Protein AF-A0A850LTH6-F1 (afdb_monomer)

pLDDT: mean 78.96, std 17.48, range [44.12, 98.06]

Radius of gyration: 33.01 Å; Cα contacts (8 Å, |Δi|>4): 229; chains: 1; bounding box: 68×63×98 Å

Secondary structure (DSSP, 8-state):
----PPPPPPPPBPTTT-PBPEEETTEEE-TTT--EEETT------------------------SEEEEEEETTEEEEESS--TTSEEEEEETTTTEEEEEE-TT--HHHHHHHHHHHHHHHHHTT-TTPEEEEEETT---TTS---TTS-TT-------------PPPP----------EEEEEE-TTS-EEEEEE------

Nearest PDB structures (foldseek):
  4s10-assembly1_C  TM=7.702E-01  e=1.581E-05  Homo sapiens
  5faf-assembly1_A  TM=7.535E-01  e=2.922E-05  Homo sapiens
  6h1f-assembly1_B  TM=7.532E-01  e=6.493E-05  Homo sapiens
  6qw3-assembly1_A  TM=7.561E-01  e=1.276E-04  Homo sapiens
  5a1k-assembly2_B  TM=5.032E-01  e=5.079E-05  Homo sapiens

Sequence (203 aa):
MVLRRRVPPPKKMCPRCASPMIESEGIKSCPACHYTERSGEKPKTGIKISQEVMFKPVKEDQEPKIKIFYMVQDNMVSTDNLDSDRVCLVADKIQLKIYIWKGKYTSPGEVYRAGTAATRLKTSEKMYGAQTVMVDDGEEPNDFPDITGITGLAKTLEVQEPEPEIKEPEPEEPKKKKVEFEVASLEKDGEVKTKKAEFEVEK

Solvent-accessible surface area (backbone atoms only — not comparable to full-atom values): 13625 Å² total; per-residue (Å²): 136,85,83,76,78,81,78,75,79,84,78,64,55,31,92,89,75,64,44,69,47,47,79,54,98,61,34,34,36,22,86,89,78,70,51,72,47,66,74,78,70,74,80,81,79,69,77,79,75,78,84,75,75,78,78,68,80,70,76,80,69,81,65,73,68,60,47,36,30,33,70,57,95,92,44,80,43,80,45,92,70,87,53,52,69,37,47,33,40,40,40,32,71,84,81,35,33,33,37,39,37,36,18,80,67,42,56,73,70,52,51,54,51,49,57,57,47,52,57,52,46,24,63,76,74,67,39,83,83,43,48,78,44,83,34,49,69,90,62,70,56,96,83,55,77,89,66,60,90,77,66,82,83,72,87,68,77,79,68,81,73,76,81,76,84,80,72,82,76,76,87,76,78,86,76,82,77,86,64,83,55,82,56,79,53,83,50,99,83,77,59,80,56,80,53,87,53,87,65,90,79,88,128

Foldseek 3Di:
DDDDDDDDDDFDADPPPRAGWDDDPQWTAHPPPRDIDRNPDPPPPPPPPPPPPPPPPDPCPPDPQKWKWWDDPLDTDTDLDDDLCGWMWIQGPVQLEIETEHHPNYDPVRSVSVVVVVVVVCVVVVSVPHYYHYAYVPRDDPPHDCSVPPVPDPVPPPPPPDDDDDDDDDDDDDDQDFDWDWDWDQDPVRDIDIDTDGDRDDD

Mean predicted aligned error: 17.34 Å

Structure (mmCIF, N/CA/C/O backbone):
data_AF-A0A850LTH6-F1
#
_entry.id   AF-A0A850LTH6-F1
#
loop_
_atom_site.group_PDB
_atom_site.id
_atom_site.type_symbol
_atom_site.label_atom_id
_atom_site.label_alt_id
_atom_site.label_comp_id
_atom_site.label_asym_id
_atom_site.label_entity_id
_atom_site.label_seq_id
_atom_site.pdbx_PDB_ins_code
_atom_site.Cartn_x
_atom_site.Cartn_y
_atom_site.Cartn_z
_atom_site.occupancy
_atom_site.B_iso_or_equiv
_atom_site.auth_seq_id
_atom_site.auth_comp_id
_atom_site.auth_asym_id
_atom_site.auth_atom_id
_atom_site.pdbx_PDB_model_num
ATOM 1 N N . MET A 1 1 ? -2.134 -45.646 61.552 1.00 59.97 1 MET A N 1
ATOM 2 C CA . MET A 1 1 ? -2.606 -44.273 61.258 1.00 59.97 1 MET A CA 1
ATOM 3 C C . MET A 1 1 ? -1.686 -43.655 60.214 1.00 59.97 1 MET A C 1
ATOM 5 O O . MET A 1 1 ? -0.505 -43.512 60.489 1.00 59.97 1 MET A O 1
ATOM 9 N N . VAL A 1 2 ? -2.184 -43.353 59.011 1.00 55.19 2 VAL A N 1
ATOM 10 C CA . VAL A 1 2 ? -1.382 -42.743 57.932 1.00 55.19 2 VAL A CA 1
ATOM 11 C C . VAL A 1 2 ? -1.562 -41.226 57.994 1.00 55.19 2 VAL A C 1
ATOM 13 O O . VAL A 1 2 ? -2.650 -40.720 57.724 1.00 55.19 2 VAL A O 1
ATOM 16 N N . LEU A 1 3 ? -0.511 -40.498 58.374 1.00 60.22 3 LEU A N 1
ATOM 17 C CA . LEU A 1 3 ? -0.501 -39.034 58.367 1.00 60.22 3 LEU A CA 1
ATOM 18 C C . LEU A 1 3 ? -0.498 -38.540 56.914 1.00 60.22 3 LEU A C 1
ATOM 20 O O . LEU A 1 3 ? 0.531 -38.555 56.239 1.00 60.22 3 LEU A O 1
ATOM 24 N N . ARG A 1 4 ? -1.659 -38.104 56.414 1.00 62.78 4 ARG A N 1
ATOM 25 C CA . ARG A 1 4 ? -1.750 -37.417 55.119 1.00 62.78 4 ARG A CA 1
ATOM 26 C C . ARG A 1 4 ? -1.025 -36.074 55.227 1.00 62.78 4 ARG A C 1
ATOM 28 O O . ARG A 1 4 ? -1.454 -35.195 55.974 1.00 62.78 4 ARG A O 1
ATOM 35 N N . ARG A 1 5 ? 0.074 -35.911 54.484 1.00 64.94 5 ARG A N 1
ATOM 36 C CA . ARG A 1 5 ? 0.767 -34.621 54.349 1.00 64.94 5 ARG A CA 1
ATOM 37 C C . ARG A 1 5 ? -0.184 -33.635 53.669 1.00 64.94 5 ARG A C 1
ATOM 39 O O . ARG A 1 5 ? -0.682 -33.915 52.581 1.00 64.94 5 ARG A O 1
ATOM 46 N N . ARG A 1 6 ? -0.460 -32.499 54.314 1.00 68.19 6 ARG A N 1
ATOM 47 C CA . ARG A 1 6 ? -1.224 -31.408 53.694 1.00 68.19 6 ARG A CA 1
ATOM 48 C C . ARG A 1 6 ? -0.383 -30.826 52.562 1.00 68.19 6 ARG A C 1
ATOM 50 O O . ARG A 1 6 ? 0.733 -30.374 52.804 1.00 68.19 6 ARG A O 1
ATOM 57 N N . VAL A 1 7 ? -0.908 -30.858 51.342 1.00 72.88 7 VAL A N 1
ATOM 58 C CA . VAL A 1 7 ? -0.295 -30.171 50.203 1.00 72.88 7 VAL A CA 1
ATOM 59 C C . VAL A 1 7 ? -0.494 -28.666 50.423 1.00 72.88 7 VAL A C 1
ATOM 61 O O . VAL A 1 7 ? -1.635 -28.246 50.634 1.00 72.88 7 VAL A O 1
ATOM 64 N N . PRO A 1 8 ? 0.576 -27.853 50.447 1.00 66.31 8 PRO A N 1
ATOM 65 C CA . PRO A 1 8 ? 0.433 -26.409 50.553 1.00 66.31 8 PRO A CA 1
ATOM 66 C C . PRO A 1 8 ? -0.286 -25.857 49.310 1.00 66.31 8 PRO A C 1
ATOM 68 O O . PRO A 1 8 ? -0.129 -26.408 48.218 1.00 66.31 8 PRO A O 1
ATOM 71 N N . PRO A 1 9 ? -1.076 -24.781 49.453 1.00 74.56 9 PRO A N 1
ATOM 72 C CA . PRO A 1 9 ? -1.790 -24.187 48.331 1.00 74.56 9 PRO A CA 1
ATOM 73 C C . PRO A 1 9 ? -0.811 -23.700 47.247 1.00 74.56 9 PRO A C 1
ATOM 75 O O . PRO A 1 9 ? 0.309 -23.284 47.569 1.00 74.56 9 PRO A O 1
ATOM 78 N N . PRO A 1 10 ? -1.213 -23.727 45.963 1.00 78.00 10 PRO A N 1
ATOM 79 C CA . PRO A 1 10 ? -0.373 -23.260 44.868 1.00 78.00 10 PRO A CA 1
ATOM 80 C C . PRO A 1 10 ? -0.012 -21.783 45.073 1.00 78.00 10 PRO A C 1
ATOM 82 O O . PRO A 1 10 ? -0.883 -20.929 45.253 1.00 78.00 10 PRO A O 1
ATOM 85 N N . LYS A 1 11 ? 1.290 -21.478 45.059 1.00 80.31 11 LYS A N 1
ATOM 86 C CA . LYS A 1 11 ? 1.786 -20.099 45.125 1.00 80.31 11 LYS A CA 1
ATOM 87 C C . LYS A 1 11 ? 1.387 -19.368 43.842 1.00 80.31 11 LYS A C 1
ATOM 89 O O . LYS A 1 11 ? 1.562 -19.900 42.749 1.00 80.31 11 LYS A O 1
ATOM 94 N N . LYS A 1 12 ? 0.877 -18.142 43.970 1.00 84.81 12 LYS A N 1
ATOM 95 C CA . LYS A 1 12 ? 0.553 -17.293 42.816 1.00 84.81 12 LYS A CA 1
ATOM 96 C C . LYS A 1 12 ? 1.855 -16.851 42.136 1.00 84.81 12 LYS A C 1
ATOM 98 O O . LYS A 1 12 ? 2.728 -16.267 42.780 1.00 84.81 12 LYS A O 1
ATOM 103 N N . MET A 1 13 ? 1.993 -17.179 40.855 1.00 92.50 13 MET A N 1
ATOM 104 C CA . MET A 1 13 ? 3.141 -16.818 40.020 1.00 92.50 13 MET A CA 1
ATOM 105 C C . MET A 1 13 ? 2.847 -15.546 39.221 1.00 92.50 13 MET A C 1
ATOM 107 O O . MET A 1 13 ? 1.704 -15.287 38.851 1.00 92.50 13 MET A O 1
ATOM 111 N N . CYS A 1 14 ? 3.883 -14.752 38.950 1.00 91.69 14 CYS A N 1
ATOM 112 C CA . CYS A 1 14 ? 3.778 -13.542 38.143 1.00 91.69 14 CYS A CA 1
ATOM 113 C C . CYS A 1 14 ? 3.413 -13.882 36.683 1.00 91.69 14 CYS A C 1
ATOM 115 O O . CYS A 1 14 ? 4.100 -14.708 36.078 1.00 91.69 14 CYS A O 1
ATOM 117 N N . PRO A 1 15 ? 2.429 -13.201 36.062 1.00 91.69 15 PRO A N 1
ATOM 118 C CA . PRO A 1 15 ? 2.021 -13.482 34.682 1.00 91.69 15 PRO A CA 1
ATOM 119 C C . PRO A 1 15 ? 3.064 -13.073 33.631 1.00 91.69 15 PRO A C 1
ATOM 121 O O . PRO A 1 15 ? 3.014 -13.552 32.505 1.00 91.69 15 PRO A O 1
ATOM 124 N N . ARG A 1 16 ? 4.011 -12.188 33.976 1.00 91.81 16 ARG A N 1
ATOM 125 C CA . ARG A 1 16 ? 5.052 -11.708 33.049 1.00 91.81 16 ARG A CA 1
ATOM 126 C C . ARG A 1 16 ? 6.290 -12.597 32.995 1.00 91.81 16 ARG A C 1
ATOM 128 O O . ARG A 1 16 ? 6.913 -12.693 31.948 1.00 91.81 16 ARG A O 1
ATOM 135 N N . CYS A 1 17 ? 6.686 -13.180 34.125 1.00 94.56 17 CYS A N 1
ATOM 136 C CA . CYS A 1 17 ? 7.985 -13.853 34.253 1.00 94.56 17 CYS A CA 1
ATOM 137 C C . CYS A 1 17 ? 7.952 -15.148 35.078 1.00 94.56 17 CYS A C 1
ATOM 139 O O . CYS A 1 17 ? 9.009 -15.671 35.417 1.00 94.56 17 CYS A O 1
ATOM 141 N N . ALA A 1 18 ? 6.768 -15.635 35.469 1.00 92.31 18 ALA A N 1
ATOM 142 C CA . ALA A 1 18 ? 6.566 -16.842 36.281 1.00 92.31 18 ALA A CA 1
ATOM 143 C C . ALA A 1 18 ? 7.257 -16.857 37.666 1.00 92.31 18 ALA A C 1
ATOM 145 O O . ALA A 1 18 ? 7.224 -17.865 38.370 1.00 92.31 18 ALA A O 1
ATOM 146 N N . SER A 1 19 ? 7.840 -15.739 38.107 1.00 93.31 19 SER A N 1
ATOM 147 C CA . SER A 1 19 ? 8.459 -15.634 39.433 1.00 93.31 19 SER A CA 1
ATOM 148 C C . SER A 1 19 ? 7.403 -15.622 40.552 1.00 93.31 19 SER A C 1
ATOM 150 O O . SER A 1 19 ? 6.312 -15.077 40.351 1.00 93.31 19 SER A O 1
ATOM 152 N N . PRO A 1 20 ? 7.691 -16.195 41.737 1.00 93.38 20 PRO A N 1
ATOM 153 C CA . PRO A 1 20 ? 6.773 -16.167 42.873 1.00 93.38 20 PRO A CA 1
ATOM 154 C C . PRO A 1 20 ? 6.516 -14.724 43.324 1.00 93.38 20 PRO A C 1
ATOM 156 O O . PRO A 1 20 ? 7.451 -13.941 43.491 1.00 93.38 20 PRO A O 1
ATOM 159 N N . MET A 1 21 ? 5.243 -14.371 43.509 1.00 93.44 21 MET A N 1
ATOM 160 C CA . MET A 1 21 ? 4.862 -13.028 43.951 1.00 93.44 21 MET A CA 1
ATOM 161 C C . MET A 1 21 ? 4.973 -12.885 45.471 1.00 93.44 21 MET A C 1
ATOM 163 O O . MET A 1 21 ? 4.681 -13.825 46.214 1.00 93.44 21 MET A O 1
ATOM 167 N N . ILE A 1 22 ? 5.360 -11.691 45.922 1.00 93.12 22 ILE A N 1
ATOM 168 C CA . ILE A 1 22 ? 5.399 -11.299 47.334 1.00 93.12 22 ILE A CA 1
ATOM 169 C C . ILE A 1 22 ? 4.152 -10.459 47.617 1.00 93.12 22 ILE A C 1
ATOM 171 O O . ILE A 1 22 ? 3.830 -9.555 46.848 1.00 93.12 22 ILE A O 1
ATOM 175 N N . GLU A 1 23 ? 3.437 -10.770 48.696 1.00 92.12 23 GLU A N 1
ATOM 176 C CA . GLU A 1 23 ? 2.239 -10.041 49.118 1.00 92.12 23 GLU A CA 1
ATOM 177 C C . GLU A 1 23 ? 2.566 -9.174 50.339 1.00 92.12 23 GLU A C 1
ATOM 179 O O . GLU A 1 23 ? 2.948 -9.688 51.388 1.00 92.12 23 GLU A O 1
ATOM 184 N N . SER A 1 24 ? 2.430 -7.858 50.185 1.00 90.38 24 SER A N 1
ATOM 185 C CA . SER A 1 24 ? 2.635 -6.857 51.237 1.00 90.38 24 SER A CA 1
ATOM 186 C C . SER A 1 24 ? 1.472 -5.870 51.201 1.00 90.38 24 SER A C 1
ATOM 188 O O . SER A 1 24 ? 1.190 -5.303 50.147 1.00 90.38 24 SER A O 1
ATOM 190 N N . GLU A 1 25 ? 0.772 -5.685 52.323 1.00 89.88 25 GLU A N 1
ATOM 191 C CA . GLU A 1 25 ? -0.307 -4.684 52.460 1.00 89.88 25 GLU A CA 1
ATOM 192 C C . GLU A 1 25 ? -1.435 -4.802 51.403 1.00 89.88 25 GLU A C 1
ATOM 194 O O . GLU A 1 25 ? -2.032 -3.813 50.987 1.00 89.88 25 GLU A O 1
ATOM 199 N N . GLY A 1 26 ? -1.733 -6.019 50.925 1.00 85.00 26 GLY A N 1
ATOM 200 C CA . GLY A 1 26 ? -2.758 -6.259 49.892 1.00 85.00 26 GLY A CA 1
ATOM 201 C C . GLY A 1 26 ? -2.312 -5.964 48.450 1.00 85.00 26 GLY A C 1
ATOM 202 O O . GLY A 1 26 ? -3.103 -6.091 47.507 1.00 85.00 26 GLY A O 1
ATOM 203 N N . ILE A 1 27 ? -1.038 -5.617 48.257 1.00 89.81 27 ILE A N 1
ATOM 204 C CA . ILE A 1 27 ? -0.397 -5.465 46.951 1.00 89.81 27 ILE A CA 1
ATOM 205 C C . ILE A 1 27 ? 0.483 -6.690 46.711 1.00 89.81 27 ILE A C 1
ATOM 207 O O . ILE A 1 27 ? 1.376 -6.998 47.503 1.00 89.81 27 ILE A O 1
ATOM 211 N N . LYS A 1 28 ? 0.254 -7.393 45.598 1.00 92.25 28 LYS A N 1
ATOM 212 C CA . LYS A 1 28 ? 1.166 -8.443 45.142 1.00 92.25 28 LYS A CA 1
ATOM 213 C C . LYS A 1 28 ? 2.187 -7.822 44.208 1.00 92.25 28 LYS A C 1
ATOM 215 O O . LYS A 1 28 ? 1.808 -7.229 43.203 1.00 92.25 28 LYS A O 1
ATOM 220 N N . SER A 1 29 ? 3.468 -7.965 44.514 1.00 94.75 29 SER A N 1
ATOM 221 C CA . SER A 1 29 ? 4.558 -7.453 43.686 1.00 94.75 29 SER A CA 1
ATOM 222 C C . SER A 1 29 ? 5.489 -8.578 43.244 1.00 94.75 29 SER A C 1
ATOM 224 O O . SER A 1 29 ? 5.716 -9.557 43.959 1.00 94.75 29 SER A O 1
ATOM 226 N N . CYS A 1 30 ? 6.000 -8.469 42.021 1.00 95.81 30 CYS A N 1
ATOM 227 C CA . CYS A 1 30 ? 6.995 -9.381 41.484 1.00 95.81 30 CYS A CA 1
ATOM 228 C C . CYS A 1 30 ? 8.396 -8.764 41.622 1.00 95.81 30 CYS A C 1
ATOM 230 O O . CYS A 1 30 ? 8.657 -7.756 40.964 1.00 95.81 30 CYS A O 1
ATOM 232 N N . PRO A 1 31 ? 9.331 -9.383 42.365 1.00 95.25 31 PRO A N 1
ATOM 233 C CA . PRO A 1 31 ? 10.674 -8.828 42.550 1.00 95.25 31 PRO A CA 1
ATOM 234 C C . PRO A 1 31 ? 11.515 -8.828 41.264 1.00 95.25 31 PRO A C 1
ATOM 236 O O . PRO A 1 31 ? 12.396 -7.994 41.120 1.00 95.25 31 PRO A O 1
ATOM 239 N N . ALA A 1 32 ? 11.234 -9.730 40.315 1.00 95.81 32 ALA A N 1
ATOM 240 C CA . ALA A 1 32 ? 12.025 -9.864 39.088 1.00 95.81 32 ALA A CA 1
ATOM 241 C C . ALA A 1 32 ? 11.708 -8.819 38.000 1.00 95.81 32 ALA A C 1
ATOM 243 O O . ALA A 1 32 ? 12.597 -8.415 37.261 1.00 95.81 32 ALA A O 1
ATOM 244 N N . CYS A 1 33 ? 10.444 -8.403 37.861 1.00 94.81 33 CYS A N 1
ATOM 245 C CA . CYS A 1 33 ? 10.009 -7.507 36.777 1.00 94.81 33 CYS A CA 1
ATOM 246 C C . CYS A 1 33 ? 9.201 -6.295 37.260 1.00 94.81 33 CYS A C 1
ATOM 248 O O . CYS A 1 33 ? 8.632 -5.574 36.442 1.00 94.81 33 CYS A O 1
ATOM 250 N N . HIS A 1 34 ? 9.096 -6.108 38.579 1.00 93.31 3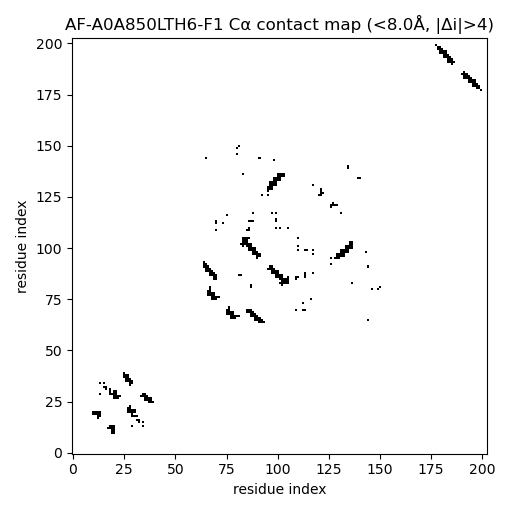4 HIS A N 1
ATOM 251 C CA . HIS A 1 34 ? 8.337 -5.035 39.230 1.00 93.31 34 HIS A CA 1
ATOM 252 C C . HIS A 1 34 ? 6.845 -4.967 38.855 1.00 93.31 34 HIS A C 1
ATOM 254 O O . HIS A 1 34 ? 6.193 -3.948 39.064 1.00 93.31 34 HIS A O 1
ATOM 260 N N . TYR A 1 35 ? 6.270 -6.055 38.329 1.00 92.19 35 TYR A N 1
ATOM 261 C CA . TYR A 1 35 ? 4.829 -6.157 38.098 1.00 92.19 35 TYR A CA 1
ATOM 262 C C . TYR A 1 35 ? 4.067 -6.105 39.428 1.00 92.19 35 TYR A C 1
ATOM 264 O O . TYR A 1 35 ? 4.402 -6.849 40.353 1.00 92.19 35 TYR A O 1
ATOM 272 N N . THR A 1 36 ? 3.038 -5.264 39.512 1.00 92.19 36 THR A N 1
ATOM 273 C CA . THR A 1 36 ? 2.197 -5.094 40.701 1.00 92.19 36 THR A CA 1
ATOM 274 C C . THR A 1 36 ? 0.734 -5.405 40.388 1.00 92.19 36 THR A C 1
ATOM 276 O O . THR A 1 36 ? 0.198 -4.998 39.361 1.00 92.19 36 THR A O 1
ATOM 279 N N . GLU A 1 37 ? 0.074 -6.139 41.282 1.00 87.81 37 GLU A N 1
ATOM 280 C CA . GLU A 1 37 ? -1.347 -6.479 41.206 1.00 87.81 37 GLU A CA 1
ATOM 281 C C . GLU A 1 37 ? -2.024 -6.078 42.526 1.00 87.81 37 GLU A C 1
ATOM 283 O O . GLU A 1 37 ? -1.700 -6.609 43.593 1.00 87.81 37 GLU A O 1
ATOM 288 N N . ARG A 1 38 ? -2.963 -5.124 42.474 1.00 84.88 38 ARG A N 1
ATOM 289 C CA . ARG A 1 38 ? -3.776 -4.732 43.636 1.00 84.88 38 ARG A CA 1
ATOM 290 C C . ARG A 1 38 ? -4.930 -5.711 43.810 1.00 84.88 38 ARG A C 1
ATOM 292 O O . ARG A 1 38 ? -5.836 -5.777 42.983 1.00 84.88 38 ARG A O 1
ATOM 299 N N . SER A 1 39 ? -4.913 -6.462 44.907 1.00 72.75 39 SER A N 1
ATOM 300 C CA . SER A 1 39 ? -5.944 -7.446 45.226 1.00 72.75 39 SER A CA 1
ATOM 301 C C . SER A 1 39 ? -7.189 -6.752 45.794 1.00 72.75 39 SER A C 1
ATOM 303 O O . SER A 1 39 ? -7.389 -6.753 47.002 1.00 72.75 39 SER A O 1
ATOM 305 N N . GLY A 1 40 ? -8.028 -6.134 44.954 1.00 71.75 40 GLY A N 1
ATOM 306 C CA . GLY A 1 40 ? -9.297 -5.564 45.435 1.00 71.75 40 GLY A CA 1
ATOM 307 C C . GLY A 1 40 ? -10.040 -4.619 44.494 1.00 71.75 40 GLY A C 1
ATOM 308 O O . GLY A 1 40 ? -11.259 -4.497 44.598 1.00 71.75 40 GLY A O 1
ATOM 309 N N . GLU A 1 41 ? -9.363 -3.994 43.534 1.00 59.19 41 GLU A N 1
ATOM 310 C CA . GLU A 1 41 ? -10.036 -3.159 42.539 1.00 59.19 41 GLU A CA 1
ATOM 311 C C . GLU A 1 41 ? -10.379 -4.007 41.317 1.00 59.19 41 GLU A C 1
ATOM 313 O O . GLU A 1 41 ? -9.563 -4.205 40.420 1.00 59.19 41 GLU A O 1
ATOM 318 N N . LYS A 1 42 ? -11.623 -4.506 41.258 1.00 65.88 42 LYS A N 1
ATOM 319 C CA . LYS A 1 42 ? -12.222 -4.822 39.955 1.00 65.88 42 LYS A CA 1
ATOM 320 C C . LYS A 1 42 ? -12.073 -3.553 39.108 1.00 65.88 42 LYS A C 1
ATOM 322 O O . LYS A 1 42 ? -12.519 -2.503 39.583 1.00 65.88 42 LYS A O 1
ATOM 327 N N . PRO A 1 43 ? -11.455 -3.599 37.916 1.00 60.62 43 PRO A N 1
ATOM 328 C CA . PRO A 1 43 ? -11.340 -2.415 37.082 1.00 60.62 43 PRO A CA 1
ATOM 329 C C . PRO A 1 43 ? -12.752 -1.884 36.843 1.00 60.62 43 PRO A C 1
ATOM 331 O O . PRO A 1 43 ? -13.580 -2.544 36.219 1.00 60.62 43 PRO A O 1
ATOM 334 N N . LYS A 1 44 ? -13.058 -0.700 37.385 1.00 60.34 44 LYS A N 1
ATOM 335 C CA . LYS A 1 44 ? -14.259 0.055 37.028 1.00 60.34 44 LYS A CA 1
ATOM 336 C C . LYS A 1 44 ? -14.046 0.616 35.622 1.00 60.34 44 LYS A C 1
ATOM 338 O O . LYS A 1 44 ? -14.007 1.823 35.429 1.00 60.34 44 LYS A O 1
ATOM 343 N N . THR A 1 45 ? -13.910 -0.245 34.620 1.00 57.53 45 THR A N 1
ATOM 344 C CA . THR A 1 45 ? -14.009 0.130 33.207 1.00 57.53 45 THR A CA 1
ATOM 345 C C . THR A 1 45 ? -15.482 0.306 32.842 1.00 57.53 45 THR A C 1
ATOM 347 O O . THR A 1 45 ? -16.000 -0.286 31.906 1.00 57.53 45 THR A O 1
ATOM 350 N N . GLY A 1 46 ? -16.186 1.139 33.609 1.00 55.94 46 GLY A N 1
ATOM 351 C CA . GLY A 1 46 ? -17.416 1.760 33.155 1.00 55.94 46 GLY A CA 1
ATOM 352 C C . GLY A 1 46 ? -17.014 3.015 32.406 1.00 55.94 46 GLY A C 1
ATOM 353 O O . GLY A 1 46 ? -17.070 4.104 32.974 1.00 55.94 46 GLY A O 1
ATOM 354 N N . ILE A 1 47 ? -16.551 2.869 31.162 1.00 62.00 47 ILE A N 1
ATOM 355 C CA . ILE A 1 47 ? -16.446 4.014 30.262 1.00 62.00 47 ILE A CA 1
ATOM 356 C C . ILE A 1 47 ? -17.889 4.475 30.054 1.00 62.00 47 ILE A C 1
ATOM 358 O O . ILE A 1 47 ? -18.641 3.879 29.287 1.00 62.00 47 ILE A O 1
ATOM 362 N N . LYS A 1 48 ? -18.306 5.496 30.806 1.00 57.03 48 LYS A N 1
ATOM 363 C CA . LYS A 1 48 ? -19.554 6.210 30.557 1.00 57.03 48 LYS A CA 1
ATOM 364 C C . LYS A 1 48 ? -19.360 6.986 29.256 1.00 57.03 48 LYS A C 1
ATOM 366 O O . LYS A 1 48 ? -18.976 8.150 29.277 1.00 57.03 48 LYS A O 1
ATOM 371 N N . ILE A 1 49 ? -19.551 6.314 28.124 1.00 65.31 49 ILE A N 1
ATOM 372 C CA . ILE A 1 49 ? -19.768 6.980 26.843 1.00 65.31 49 ILE A CA 1
ATOM 373 C C . ILE A 1 49 ? -21.144 7.631 26.960 1.00 65.31 49 ILE A C 1
ATOM 375 O O . ILE A 1 49 ? -22.177 7.002 26.755 1.00 65.31 49 ILE A O 1
ATOM 379 N N . SER A 1 50 ? -21.153 8.890 27.390 1.00 61.31 50 SER A N 1
ATOM 380 C CA . SER A 1 50 ? -22.297 9.779 27.227 1.00 61.31 50 SER A CA 1
ATOM 381 C C . SER A 1 50 ? -22.455 10.009 25.727 1.00 61.31 50 SER A C 1
ATOM 383 O O . SER A 1 50 ? -21.773 10.842 25.134 1.00 61.31 50 SER A O 1
ATOM 385 N N . GLN A 1 51 ? -23.276 9.179 25.092 1.00 57.69 51 GLN A N 1
ATOM 386 C CA . GLN A 1 51 ? -23.503 9.175 23.653 1.00 57.69 51 GLN A CA 1
ATOM 387 C C . GLN A 1 51 ? -24.493 10.285 23.269 1.00 57.69 51 GLN A C 1
ATOM 389 O O . GLN A 1 51 ? -25.561 10.025 22.738 1.00 57.69 51 GLN A O 1
ATOM 394 N N . GLU A 1 52 ? -24.134 11.538 23.534 1.00 60.34 52 GLU A N 1
ATOM 395 C CA . GLU A 1 52 ? -24.768 12.707 22.912 1.00 60.34 52 GLU A CA 1
ATOM 396 C C . GLU A 1 52 ? -23.758 13.377 21.980 1.00 60.34 52 GLU A C 1
ATOM 398 O O . GLU A 1 52 ? -23.493 14.576 22.031 1.00 60.34 52 GLU A O 1
ATOM 403 N N . VAL A 1 53 ? -23.137 12.577 21.113 1.00 61.59 53 VAL A N 1
ATOM 404 C CA . VAL A 1 53 ? -22.407 13.133 19.977 1.00 61.59 53 VAL A CA 1
ATOM 405 C C . VAL A 1 53 ? -23.466 13.457 18.936 1.00 61.59 53 VAL A C 1
ATOM 407 O O . VAL A 1 53 ? -23.912 12.588 18.191 1.00 61.59 53 VAL A O 1
ATOM 410 N N . MET A 1 54 ? -23.933 14.706 18.951 1.00 57.44 54 MET A N 1
ATOM 411 C CA . MET A 1 54 ? -24.766 15.262 17.892 1.00 57.44 54 MET A CA 1
ATO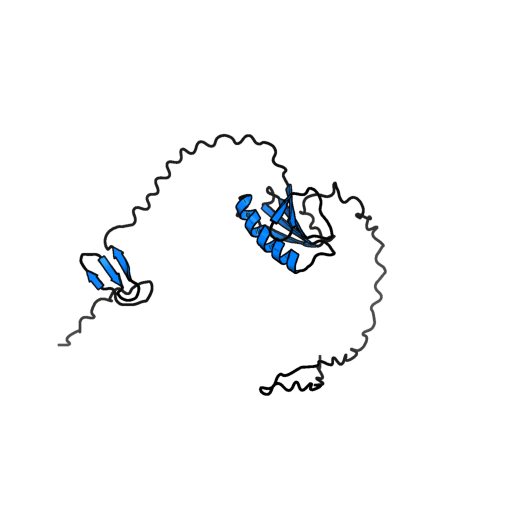M 412 C C . MET A 1 54 ? -24.074 15.008 16.550 1.00 57.44 54 MET A C 1
ATOM 414 O O . MET A 1 54 ? -23.077 15.657 16.222 1.00 57.44 54 MET A O 1
ATOM 418 N N . PHE A 1 55 ? -24.605 14.065 15.773 1.00 59.81 55 PHE A N 1
ATOM 419 C CA . PHE A 1 55 ? -24.294 13.926 14.359 1.00 59.81 55 PHE A CA 1
ATOM 420 C C . PHE A 1 55 ? -24.832 15.175 13.672 1.00 59.81 55 PHE A C 1
ATOM 422 O O . PHE A 1 55 ? -25.989 15.242 13.265 1.00 59.81 55 PHE A O 1
ATOM 429 N N . LYS A 1 56 ? -23.996 16.212 13.594 1.00 63.38 56 LYS A N 1
ATOM 430 C CA . LYS A 1 56 ? -24.228 17.282 12.633 1.00 63.38 56 LYS A CA 1
ATOM 431 C C . LYS A 1 56 ? -24.270 16.596 11.267 1.00 63.38 56 LYS A C 1
ATOM 433 O O . LYS A 1 56 ? -23.299 15.901 10.959 1.00 63.38 56 LYS A O 1
ATOM 438 N N . PRO A 1 57 ? -25.356 16.730 10.486 1.00 60.28 57 PRO A N 1
ATOM 439 C CA . PRO A 1 57 ? -25.369 16.231 9.123 1.00 60.28 57 PRO A CA 1
ATOM 440 C C . PRO A 1 57 ? -24.197 16.904 8.415 1.00 60.28 57 PRO A C 1
ATOM 442 O O . PRO A 1 57 ? -24.166 18.128 8.259 1.00 60.28 57 PRO A O 1
ATOM 445 N N . VAL A 1 58 ? -23.170 16.107 8.121 1.00 62.59 58 VAL A N 1
ATOM 446 C CA . VAL A 1 58 ? -22.045 16.538 7.305 1.00 62.59 58 VAL A CA 1
ATOM 447 C C . VAL A 1 58 ? -22.687 16.901 5.983 1.00 62.59 58 VAL A C 1
ATOM 449 O O . VAL A 1 58 ? -23.339 16.061 5.367 1.00 62.59 58 VAL A O 1
ATOM 452 N N . LYS A 1 59 ? -22.614 18.182 5.618 1.00 62.16 59 LYS A N 1
ATOM 453 C CA . LYS A 1 59 ? -23.016 18.607 4.286 1.00 62.16 59 LYS A CA 1
ATOM 454 C C . LYS A 1 59 ? -22.185 17.763 3.336 1.00 62.16 59 LYS A C 1
ATOM 456 O O . LYS A 1 59 ? -20.960 17.775 3.418 1.00 62.16 59 LYS A O 1
ATOM 461 N N . GLU A 1 60 ? -22.877 16.951 2.555 1.00 66.44 60 GLU A N 1
ATOM 462 C CA . GLU A 1 60 ? -22.326 16.048 1.557 1.00 66.44 60 GLU A CA 1
ATOM 463 C C . GLU A 1 60 ? -21.838 16.908 0.385 1.00 66.44 60 GLU A C 1
ATOM 465 O O . GLU A 1 60 ? -22.387 16.893 -0.712 1.00 66.44 60 GLU A O 1
ATOM 470 N N . ASP A 1 61 ? -20.855 17.769 0.665 1.00 58.97 61 ASP A N 1
ATOM 471 C CA . ASP A 1 61 ? -20.021 18.376 -0.354 1.00 58.97 61 ASP A CA 1
ATOM 472 C C . ASP A 1 61 ? -19.411 17.187 -1.092 1.00 58.97 61 ASP A C 1
ATOM 474 O O . ASP A 1 61 ? -18.752 16.354 -0.469 1.00 58.97 61 ASP A O 1
ATOM 478 N N . GLN A 1 62 ? -19.756 17.046 -2.374 1.00 64.12 62 GLN A N 1
ATOM 479 C CA . GLN A 1 62 ? -19.410 15.907 -3.220 1.00 64.12 62 GLN A CA 1
ATOM 480 C C . GLN A 1 62 ? -17.886 15.765 -3.303 1.00 64.12 62 GLN A C 1
ATOM 482 O O . GLN A 1 62 ? -17.253 16.250 -4.240 1.00 64.12 62 GLN A O 1
ATOM 487 N N . GLU A 1 63 ? -17.271 15.131 -2.304 1.00 66.81 63 GLU A N 1
ATOM 488 C CA . GLU A 1 63 ? -15.882 14.723 -2.398 1.00 66.81 63 GLU A CA 1
ATOM 489 C C . GLU A 1 63 ? -15.765 13.827 -3.635 1.00 66.81 63 GLU A C 1
ATOM 491 O O . GLU A 1 63 ? -16.617 12.951 -3.839 1.00 66.81 63 GLU A O 1
ATOM 496 N N . PRO A 1 64 ? -14.733 14.028 -4.472 1.00 68.38 64 PRO A N 1
ATOM 497 C CA . PRO A 1 64 ? -14.523 13.177 -5.626 1.00 68.38 64 PRO A CA 1
ATOM 498 C C . PRO A 1 64 ? -14.456 11.726 -5.149 1.00 68.38 64 PRO A C 1
ATOM 500 O O . PRO A 1 64 ? -13.688 11.373 -4.250 1.00 68.38 64 PRO A O 1
ATOM 503 N N . LYS A 1 65 ? -15.324 10.904 -5.744 1.00 83.50 65 LYS A N 1
ATOM 504 C CA . LYS A 1 65 ? -15.542 9.499 -5.387 1.00 83.50 65 LYS A CA 1
ATOM 505 C C . LYS A 1 65 ? -14.243 8.685 -5.409 1.00 83.50 65 LYS A C 1
ATOM 507 O O . LYS A 1 65 ? -14.079 7.754 -4.620 1.00 83.50 65 LYS A O 1
ATOM 512 N N . ILE A 1 66 ? -13.337 9.054 -6.309 1.00 93.69 66 ILE A N 1
ATOM 513 C CA . ILE A 1 66 ? -12.051 8.412 -6.543 1.00 93.69 66 ILE A CA 1
ATOM 514 C C . ILE A 1 66 ? -10.973 9.487 -6.428 1.00 93.69 66 ILE A C 1
ATOM 516 O O . ILE A 1 66 ? -11.105 10.564 -7.007 1.00 93.69 66 ILE A O 1
ATOM 520 N N . LYS A 1 67 ? -9.914 9.192 -5.673 1.00 95.31 67 LYS A N 1
ATOM 521 C CA . LYS A 1 67 ? -8.722 10.044 -5.568 1.00 95.31 67 LYS A CA 1
ATOM 522 C C . LYS A 1 67 ? -7.515 9.265 -6.075 1.00 95.31 67 LYS A C 1
ATOM 524 O O . LYS A 1 67 ? -7.333 8.111 -5.680 1.00 95.31 67 LYS A O 1
ATOM 529 N N . ILE A 1 68 ? -6.694 9.890 -6.912 1.00 96.06 68 ILE A N 1
ATOM 530 C CA . ILE A 1 68 ? -5.480 9.277 -7.455 1.00 96.06 68 ILE A CA 1
ATOM 531 C C . ILE A 1 68 ? -4.275 10.011 -6.883 1.00 96.06 68 ILE A C 1
ATOM 533 O O . ILE A 1 68 ? -4.231 11.239 -6.828 1.00 96.06 68 ILE A O 1
ATOM 537 N N . PHE A 1 69 ? -3.288 9.246 -6.442 1.00 97.06 69 PHE A N 1
ATOM 538 C CA . PHE A 1 69 ? -2.034 9.759 -5.921 1.00 97.06 69 PHE A CA 1
ATOM 539 C C . PHE A 1 69 ? -0.876 9.105 -6.655 1.00 97.06 69 PHE A C 1
ATOM 541 O O . PHE A 1 69 ? -0.949 7.938 -7.018 1.00 97.06 69 PHE A O 1
ATOM 548 N N . TYR A 1 70 ? 0.228 9.814 -6.823 1.00 96.00 70 TYR A N 1
ATOM 549 C CA . TYR A 1 70 ? 1.495 9.211 -7.219 1.00 96.00 70 TYR A CA 1
ATOM 550 C C . TYR A 1 70 ? 2.562 9.517 -6.174 1.00 96.00 70 TYR A C 1
ATOM 552 O O . TYR A 1 70 ? 2.433 10.437 -5.358 1.00 96.00 70 TYR A O 1
ATOM 560 N N . MET A 1 71 ? 3.615 8.708 -6.183 1.00 94.31 71 MET A N 1
ATOM 561 C CA . MET A 1 71 ? 4.711 8.825 -5.231 1.00 94.31 71 MET A CA 1
ATOM 562 C C . MET A 1 71 ? 5.840 9.677 -5.808 1.00 94.31 71 MET A C 1
ATOM 564 O O . MET A 1 71 ? 6.353 9.394 -6.889 1.00 94.31 71 MET A O 1
ATOM 568 N N . VAL A 1 72 ? 6.274 10.686 -5.053 1.00 94.88 72 VAL A N 1
ATOM 569 C CA . VAL A 1 72 ? 7.532 11.404 -5.293 1.00 94.88 72 VAL A CA 1
ATOM 570 C C . VAL A 1 72 ? 8.396 11.231 -4.057 1.00 94.88 72 VAL A C 1
ATOM 572 O O . VAL A 1 72 ? 8.150 11.858 -3.025 1.00 94.88 72 VAL A O 1
ATOM 575 N N . GLN A 1 73 ? 9.405 10.365 -4.163 1.00 89.31 73 GLN A N 1
ATOM 576 C CA . GLN A 1 73 ? 10.255 9.955 -3.040 1.00 89.31 73 GLN A CA 1
ATOM 577 C C . GLN A 1 73 ? 9.425 9.284 -1.927 1.00 89.31 73 GLN A C 1
ATOM 579 O O . GLN A 1 73 ? 9.053 8.123 -2.080 1.00 89.31 73 GLN A O 1
ATOM 584 N N . ASP A 1 74 ? 9.107 10.017 -0.857 1.00 90.00 74 ASP A N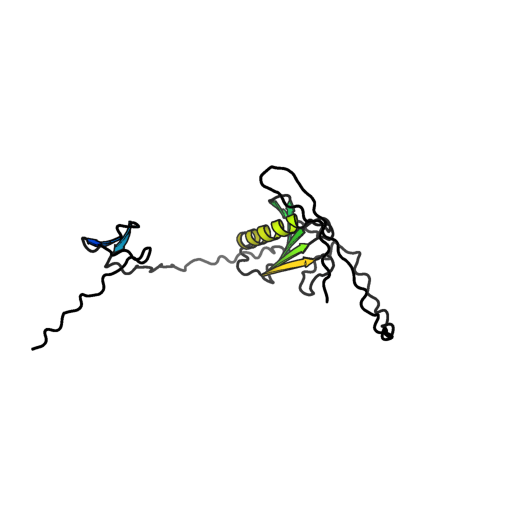 1
ATOM 585 C CA . ASP A 1 74 ? 8.299 9.567 0.288 1.00 90.00 74 ASP A CA 1
ATOM 586 C C . ASP A 1 74 ? 6.980 10.344 0.450 1.00 90.00 74 ASP A C 1
ATOM 588 O O . ASP A 1 74 ? 6.224 10.104 1.396 1.00 90.00 74 ASP A O 1
ATOM 592 N N . ASN A 1 75 ? 6.690 11.269 -0.469 1.00 93.56 75 ASN A N 1
ATOM 593 C CA . ASN A 1 75 ? 5.493 12.102 -0.437 1.00 93.56 75 ASN A CA 1
ATOM 594 C C . ASN A 1 75 ? 4.455 11.610 -1.453 1.00 93.56 75 ASN A C 1
ATOM 596 O O . ASN A 1 75 ? 4.799 11.224 -2.571 1.00 93.56 75 ASN A O 1
ATOM 600 N N . MET A 1 76 ? 3.181 11.665 -1.059 1.00 95.81 76 MET A N 1
ATOM 601 C CA . MET A 1 76 ? 2.040 11.406 -1.939 1.00 95.81 76 MET A CA 1
ATOM 602 C C . MET A 1 76 ? 1.554 12.728 -2.530 1.00 95.81 76 MET A C 1
ATOM 604 O O . MET A 1 76 ? 1.264 13.665 -1.785 1.00 95.81 76 MET A O 1
ATOM 608 N N . VAL A 1 77 ? 1.448 12.795 -3.854 1.00 96.56 77 VAL A N 1
ATOM 609 C CA . VAL A 1 77 ? 0.926 13.961 -4.577 1.00 96.56 77 VAL A CA 1
ATOM 610 C C . VAL A 1 77 ? -0.344 13.546 -5.310 1.00 96.56 77 VAL A C 1
ATOM 612 O O . VAL A 1 77 ? -0.356 12.509 -5.968 1.00 96.56 77 VAL A O 1
ATOM 615 N N . SER A 1 78 ? -1.417 14.328 -5.169 1.00 95.56 78 SER A N 1
ATOM 616 C CA . SER A 1 78 ? -2.681 14.079 -5.872 1.00 95.56 78 SER A CA 1
ATOM 617 C C . SER A 1 78 ? -2.519 14.360 -7.365 1.00 95.56 78 SER A C 1
ATOM 619 O O . SER A 1 78 ? -1.876 15.337 -7.743 1.00 95.56 78 SER A O 1
ATOM 621 N N . THR A 1 79 ? -3.116 13.522 -8.202 1.00 94.19 79 THR A N 1
ATOM 622 C CA . THR A 1 79 ? -3.172 13.678 -9.660 1.00 94.19 79 THR A CA 1
ATOM 623 C C . THR A 1 79 ? -4.546 13.249 -10.156 1.00 94.19 79 THR A C 1
ATOM 625 O O . THR A 1 79 ? -5.274 12.576 -9.432 1.00 94.19 79 THR A O 1
ATOM 628 N N . ASP A 1 80 ? -4.876 13.610 -11.389 1.00 91.88 80 ASP A N 1
ATOM 629 C CA . ASP A 1 80 ? -6.077 13.136 -12.082 1.00 91.88 80 ASP A CA 1
ATOM 630 C C . ASP A 1 80 ? -5.738 12.059 -13.133 1.00 91.88 80 ASP A C 1
ATOM 632 O O . ASP A 1 80 ? -6.631 11.398 -13.655 1.00 91.88 80 ASP A O 1
ATOM 636 N N . ASN A 1 81 ? -4.442 11.844 -13.405 1.00 91.88 81 ASN A N 1
ATOM 637 C CA . ASN A 1 81 ? -3.944 11.000 -14.495 1.00 91.88 81 ASN A CA 1
ATOM 638 C C . ASN A 1 81 ? -3.087 9.840 -13.994 1.00 91.88 81 ASN A C 1
ATOM 640 O O . ASN A 1 81 ? -2.291 10.008 -13.065 1.00 91.88 81 ASN A O 1
ATOM 644 N N . LEU A 1 82 ? -3.201 8.700 -14.679 1.00 92.88 82 LEU A N 1
ATOM 645 C CA . LEU A 1 82 ? -2.272 7.578 -14.570 1.00 92.88 82 LEU A CA 1
ATOM 646 C C . LEU A 1 82 ? -1.098 7.793 -15.532 1.00 92.88 82 LE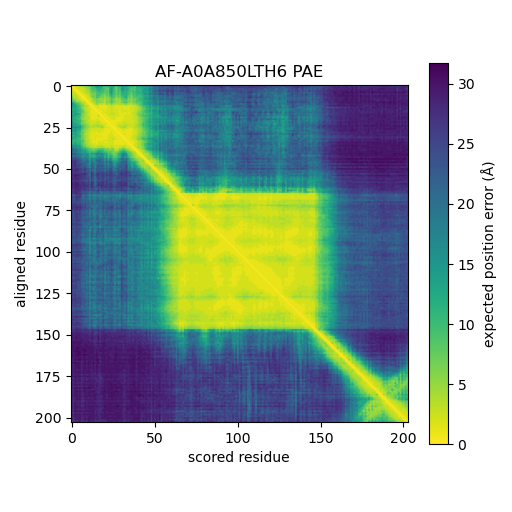U A C 1
ATOM 648 O O . LEU A 1 82 ? -1.298 8.168 -16.686 1.00 92.88 82 LEU A O 1
ATOM 652 N N . ASP A 1 83 ? 0.120 7.577 -15.045 1.00 92.81 83 ASP A N 1
ATOM 653 C CA . ASP A 1 83 ? 1.363 7.769 -15.796 1.00 92.81 83 ASP A CA 1
ATOM 654 C C . ASP A 1 83 ? 2.121 6.438 -15.863 1.00 92.81 83 ASP A C 1
ATOM 656 O O . ASP A 1 83 ? 2.564 5.941 -14.826 1.00 92.81 83 ASP A O 1
ATOM 660 N N . SER A 1 84 ? 2.283 5.865 -17.063 1.00 94.56 84 SER A N 1
ATOM 661 C CA . SER A 1 84 ? 2.944 4.564 -17.281 1.00 94.56 84 SER A CA 1
ATOM 662 C C . SER A 1 84 ? 4.408 4.517 -16.824 1.00 94.56 84 SER A C 1
ATOM 664 O O . SER A 1 84 ? 4.966 3.425 -16.682 1.00 94.56 84 SER A O 1
ATOM 666 N N . ASP A 1 85 ? 5.038 5.662 -16.557 1.00 95.62 85 ASP A N 1
ATOM 667 C CA . ASP A 1 85 ? 6.399 5.713 -16.022 1.00 95.62 85 ASP A CA 1
ATOM 668 C C . ASP A 1 85 ? 6.448 5.540 -14.492 1.00 95.62 85 ASP A C 1
ATOM 670 O O . ASP A 1 85 ? 7.523 5.340 -13.923 1.00 95.62 85 ASP A O 1
ATOM 674 N N . ARG A 1 86 ? 5.306 5.601 -13.792 1.00 95.69 86 ARG A N 1
ATOM 675 C CA . ARG A 1 86 ? 5.248 5.696 -12.322 1.00 95.69 86 ARG A CA 1
ATOM 676 C C . ARG A 1 86 ? 4.244 4.724 -11.699 1.00 95.69 86 ARG A C 1
ATOM 678 O O . ARG A 1 86 ? 3.357 4.192 -12.355 1.00 95.69 86 ARG A O 1
ATOM 685 N N . VAL A 1 87 ? 4.366 4.520 -10.381 1.00 97.12 87 VAL A N 1
ATOM 686 C CA . VAL A 1 87 ? 3.309 3.857 -9.598 1.00 97.12 87 VAL A CA 1
ATOM 687 C C . VAL A 1 87 ? 2.289 4.891 -9.147 1.00 97.12 87 VAL A C 1
ATOM 689 O O . VAL A 1 87 ? 2.641 5.890 -8.508 1.00 97.12 87 VAL A O 1
ATOM 692 N N . CYS A 1 88 ? 1.022 4.588 -9.402 1.00 97.31 88 CYS A N 1
ATOM 693 C CA . CYS A 1 88 ? -0.119 5.354 -8.930 1.00 97.31 88 CYS A CA 1
ATOM 694 C C . CYS A 1 88 ? -0.906 4.559 -7.877 1.00 97.31 88 CYS A C 1
ATOM 696 O O . CYS A 1 88 ? -0.981 3.332 -7.894 1.00 97.31 88 CYS A O 1
ATOM 698 N N . LEU A 1 89 ? -1.500 5.275 -6.931 1.00 97.75 89 LEU A N 1
ATOM 699 C CA . LEU A 1 89 ? -2.417 4.770 -5.922 1.00 97.75 89 LEU A CA 1
ATOM 700 C C . LEU A 1 89 ? -3.799 5.324 -6.234 1.00 97.75 89 LEU A C 1
ATOM 702 O O . LEU A 1 89 ? -4.003 6.534 -6.179 1.00 97.75 89 LEU A O 1
ATOM 706 N N . VAL A 1 90 ? -4.750 4.447 -6.519 1.00 97.12 90 VAL A N 1
ATOM 707 C CA . VAL A 1 90 ? -6.146 4.816 -6.753 1.00 97.12 90 VAL A CA 1
ATOM 708 C C . VAL A 1 90 ? -6.954 4.404 -5.532 1.00 97.12 90 VAL A C 1
ATOM 710 O O . VAL A 1 90 ? -7.066 3.217 -5.224 1.00 97.12 90 VAL A O 1
ATOM 713 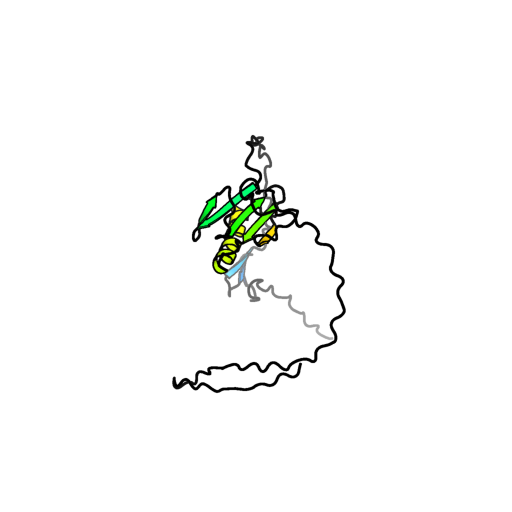N N . ALA A 1 91 ? -7.503 5.378 -4.815 1.00 97.12 91 ALA A N 1
ATOM 714 C CA . ALA A 1 91 ? -8.344 5.141 -3.650 1.00 97.12 91 ALA A CA 1
ATOM 715 C C . ALA A 1 91 ? -9.825 5.269 -4.024 1.00 97.12 91 ALA A C 1
ATOM 717 O O . ALA A 1 91 ? -10.300 6.370 -4.307 1.00 97.12 91 ALA A O 1
ATOM 718 N N . ASP A 1 92 ? -10.551 4.149 -3.968 1.00 95.81 92 ASP A N 1
ATOM 719 C CA . ASP A 1 92 ? -12.008 4.105 -4.101 1.00 95.81 92 ASP A CA 1
ATOM 720 C C . ASP A 1 92 ? -12.650 3.939 -2.716 1.00 95.81 92 ASP A C 1
ATOM 722 O O . ASP A 1 92 ? -12.587 2.876 -2.081 1.00 95.81 92 ASP A O 1
ATOM 726 N N . LYS A 1 93 ? -13.284 5.016 -2.237 1.00 93.50 93 LYS A N 1
ATOM 727 C CA . LYS A 1 93 ? -13.969 5.034 -0.937 1.00 93.50 93 LYS A CA 1
ATOM 728 C C . LYS A 1 93 ? -15.253 4.204 -0.923 1.00 93.50 93 LYS A C 1
ATOM 730 O O . LYS A 1 93 ? -15.634 3.732 0.144 1.00 93.50 93 LYS A O 1
ATOM 735 N N . ILE A 1 94 ? -15.915 4.022 -2.066 1.00 91.62 94 ILE A N 1
ATOM 736 C CA . ILE A 1 94 ? -17.195 3.308 -2.159 1.00 91.62 94 ILE A CA 1
ATOM 737 C C . ILE A 1 94 ? -16.965 1.804 -2.119 1.00 91.62 94 ILE A C 1
ATOM 739 O O . ILE A 1 94 ? -17.629 1.101 -1.362 1.00 91.62 94 ILE A O 1
ATOM 743 N N . GLN A 1 95 ? -15.997 1.314 -2.893 1.00 94.25 95 GLN A N 1
ATOM 744 C CA . GLN A 1 95 ? -15.641 -0.105 -2.893 1.00 94.25 95 GLN A CA 1
ATOM 745 C C . GLN A 1 95 ? -14.770 -0.505 -1.694 1.00 94.25 95 GLN A C 1
ATOM 747 O O . GLN A 1 95 ? -14.552 -1.695 -1.475 1.00 94.25 95 GLN A O 1
ATOM 752 N N . LEU A 1 96 ? -14.256 0.470 -0.929 1.00 95.38 96 LEU A N 1
ATOM 753 C CA . LEU A 1 96 ? -13.225 0.262 0.091 1.00 95.38 96 LEU A CA 1
ATOM 754 C C . LEU A 1 96 ? -12.036 -0.513 -0.496 1.00 95.38 96 LEU A C 1
ATOM 756 O O . LEU A 1 96 ? -11.575 -1.515 0.053 1.00 95.38 96 LEU A O 1
ATOM 760 N N . LYS A 1 97 ? -11.527 -0.046 -1.636 1.00 97.38 97 LYS A N 1
ATOM 761 C CA . LYS A 1 97 ? -10.372 -0.639 -2.312 1.00 97.38 97 LYS A CA 1
ATOM 762 C C . LYS A 1 97 ? -9.326 0.424 -2.602 1.00 97.38 97 LYS A C 1
ATOM 764 O O . LYS A 1 97 ? -9.638 1.573 -2.902 1.00 97.38 97 LYS A O 1
ATOM 769 N N . ILE A 1 98 ? -8.067 0.030 -2.465 1.00 97.88 98 ILE A N 1
ATOM 770 C CA . ILE A 1 98 ? -6.911 0.826 -2.861 1.00 97.88 98 ILE A CA 1
ATOM 771 C C . ILE A 1 98 ? -6.168 0.022 -3.915 1.00 97.88 98 ILE A C 1
ATOM 773 O O . ILE A 1 98 ? -5.567 -1.009 -3.601 1.00 97.88 98 ILE A O 1
ATOM 777 N N . TYR A 1 99 ? -6.216 0.493 -5.152 1.00 98.06 99 TYR A N 1
ATOM 778 C CA . TYR A 1 99 ? -5.480 -0.106 -6.251 1.00 98.06 99 TYR A CA 1
ATOM 779 C C . TYR A 1 99 ? -4.080 0.508 -6.310 1.00 98.06 99 TYR A C 1
ATOM 781 O O . TYR A 1 99 ? -3.924 1.728 -6.300 1.00 98.06 99 TYR A O 1
ATOM 789 N N . ILE A 1 100 ? -3.059 -0.340 -6.336 1.00 98.06 100 ILE A N 1
ATOM 790 C CA . ILE A 1 100 ? -1.680 0.035 -6.638 1.00 98.06 100 ILE A CA 1
ATOM 791 C C . ILE A 1 100 ? -1.495 -0.252 -8.122 1.00 98.06 100 ILE A C 1
ATOM 793 O O . ILE A 1 100 ? -1.273 -1.401 -8.501 1.00 98.06 100 ILE A O 1
ATOM 797 N N . TRP A 1 101 ? -1.645 0.782 -8.938 1.00 97.88 101 TRP A N 1
ATOM 798 C CA . TRP A 1 101 ? -1.494 0.697 -10.382 1.00 97.88 101 TRP A CA 1
ATOM 799 C C . TRP A 1 101 ? -0.016 0.858 -10.739 1.00 97.88 101 TRP A C 1
ATOM 801 O O . TRP A 1 101 ? 0.605 1.879 -10.424 1.00 97.88 101 TRP A O 1
ATOM 811 N N . LYS A 1 102 ? 0.568 -0.180 -11.328 1.00 97.62 102 LYS A N 1
ATOM 812 C CA . LYS A 1 102 ? 1.983 -0.259 -11.675 1.00 97.62 102 LYS A CA 1
ATOM 813 C C . LYS A 1 102 ? 2.158 0.074 -13.151 1.00 97.62 102 LYS A C 1
ATOM 815 O O . LYS A 1 102 ? 1.807 -0.729 -14.012 1.00 97.62 102 LYS A O 1
ATOM 820 N N . GLY A 1 103 ? 2.770 1.226 -13.413 1.00 95.94 103 GLY A N 1
ATOM 821 C CA . GLY A 1 103 ? 3.177 1.613 -14.752 1.00 95.94 103 GLY A CA 1
ATOM 822 C C . GLY A 1 103 ? 4.173 0.628 -15.372 1.00 95.94 103 GLY A C 1
ATOM 823 O O . GLY A 1 103 ? 4.962 -0.034 -14.685 1.00 95.94 103 GLY A O 1
ATOM 824 N N . LYS A 1 104 ? 4.147 0.544 -16.702 1.00 96.12 104 LYS A N 1
ATOM 825 C CA . LYS A 1 104 ? 4.990 -0.350 -17.502 1.00 96.12 104 LYS A CA 1
ATOM 826 C C . LYS A 1 104 ? 6.492 -0.213 -17.227 1.00 96.12 104 LYS A C 1
ATOM 828 O O . LYS A 1 104 ? 7.207 -1.214 -17.263 1.00 96.12 104 LYS A O 1
ATOM 833 N N . TYR A 1 105 ? 6.978 0.999 -16.958 1.00 95.56 105 TYR A N 1
ATOM 834 C CA . TYR A 1 105 ? 8.415 1.279 -16.799 1.00 95.56 105 TYR A CA 1
ATOM 835 C C . TYR A 1 105 ? 8.851 1.449 -15.343 1.00 95.56 105 TYR A C 1
ATOM 837 O O . TYR A 1 105 ? 9.958 1.909 -15.062 1.00 95.56 105 TYR A O 1
ATOM 845 N N . THR A 1 106 ? 7.994 1.076 -14.397 1.00 96.38 106 THR A N 1
ATOM 846 C CA . THR A 1 106 ? 8.235 1.383 -12.995 1.00 96.38 106 THR A CA 1
ATOM 847 C C . THR A 1 106 ? 9.204 0.415 -12.314 1.00 96.38 106 THR A C 1
ATOM 849 O O . THR A 1 106 ? 9.195 -0.797 -12.541 1.00 96.38 106 THR A O 1
ATOM 852 N N . SER A 1 107 ? 10.033 0.945 -11.410 1.00 96.62 107 SER A N 1
ATOM 853 C CA . SER A 1 107 ? 10.999 0.144 -10.660 1.00 96.62 107 SER A CA 1
ATOM 854 C C . SER A 1 107 ? 10.341 -0.652 -9.513 1.00 96.62 107 SER A C 1
ATOM 856 O O . SER A 1 107 ? 9.442 -0.144 -8.834 1.00 96.62 107 SER A O 1
ATOM 858 N N . PRO A 1 108 ? 10.823 -1.869 -9.180 1.00 96.25 108 PRO A N 1
ATOM 859 C CA . PRO A 1 108 ? 10.299 -2.645 -8.046 1.00 96.25 108 PRO A CA 1
ATOM 860 C C . PRO A 1 108 ? 10.376 -1.909 -6.696 1.00 96.25 108 PRO A C 1
ATOM 862 O O . PRO A 1 108 ? 9.534 -2.103 -5.819 1.00 96.25 108 PRO A O 1
ATOM 865 N N . GLY A 1 109 ? 11.369 -1.029 -6.526 1.00 96.50 109 GLY A N 1
ATOM 866 C CA . GLY A 1 109 ? 11.511 -0.212 -5.320 1.00 96.50 109 GLY A CA 1
ATOM 867 C C . GLY A 1 109 ? 10.390 0.820 -5.149 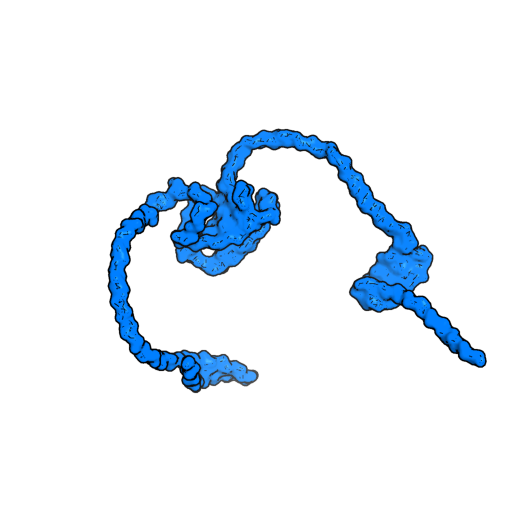1.00 96.50 109 GLY A C 1
ATOM 868 O O . GLY A 1 109 ? 9.992 1.122 -4.025 1.00 96.50 109 GLY A O 1
ATOM 869 N N . GLU A 1 110 ? 9.842 1.354 -6.241 1.00 96.31 110 GLU A N 1
ATOM 870 C CA . GLU A 1 110 ? 8.689 2.264 -6.195 1.00 96.31 110 GLU A CA 1
ATOM 871 C C . GLU A 1 110 ? 7.397 1.528 -5.861 1.00 96.31 110 GLU A C 1
ATOM 873 O O . GLU A 1 110 ? 6.613 2.032 -5.062 1.00 96.31 110 GLU A O 1
ATOM 878 N N . VAL A 1 111 ? 7.227 0.304 -6.363 1.00 97.25 111 VAL A N 1
ATOM 879 C CA . VAL A 1 111 ? 6.092 -0.565 -6.010 1.00 97.25 111 VAL A CA 1
ATOM 880 C C . VAL A 1 111 ? 6.082 -0.863 -4.510 1.00 97.25 111 VAL A C 1
ATOM 882 O O . VAL A 1 111 ? 5.053 -0.719 -3.849 1.00 97.25 111 VAL A O 1
ATOM 885 N N . TYR A 1 112 ? 7.242 -1.196 -3.936 1.00 97.19 112 TYR A N 1
ATOM 886 C CA . TYR A 1 112 ? 7.366 -1.402 -2.491 1.00 97.19 112 TYR A CA 1
ATOM 887 C C . TYR A 1 112 ? 6.991 -0.141 -1.693 1.00 97.19 112 TYR A C 1
ATOM 889 O O . TYR A 1 112 ? 6.200 -0.204 -0.746 1.00 97.19 112 TYR A O 1
ATOM 897 N N . ARG A 1 113 ? 7.505 1.027 -2.105 1.00 96.75 113 ARG A N 1
ATOM 898 C CA . ARG A 1 113 ? 7.164 2.318 -1.485 1.00 96.75 113 ARG A CA 1
ATOM 899 C C . ARG A 1 113 ? 5.670 2.614 -1.581 1.00 96.75 113 ARG A C 1
ATOM 901 O O . ARG A 1 113 ? 5.070 2.987 -0.573 1.00 96.75 113 ARG A O 1
ATOM 908 N N . ALA A 1 114 ? 5.049 2.361 -2.729 1.00 97.44 114 ALA A N 1
ATOM 909 C CA . ALA A 1 114 ? 3.613 2.514 -2.922 1.00 97.44 114 ALA A CA 1
ATOM 910 C C . ALA A 1 114 ? 2.803 1.599 -1.987 1.00 97.44 114 ALA A C 1
ATOM 912 O O . ALA A 1 114 ? 1.835 2.055 -1.385 1.00 97.44 114 ALA A O 1
ATOM 913 N N . GLY A 1 115 ? 3.240 0.356 -1.755 1.00 97.44 115 GLY A N 1
ATOM 914 C CA . GLY A 1 115 ? 2.619 -0.540 -0.770 1.00 97.44 115 GLY A CA 1
ATOM 915 C C . GLY A 1 115 ? 2.642 0.021 0.658 1.00 97.44 115 GLY A C 1
ATOM 916 O O . GLY A 1 115 ? 1.631 -0.001 1.371 1.00 97.44 115 GLY A O 1
ATOM 917 N N . THR A 1 116 ? 3.770 0.604 1.077 1.00 97.19 116 THR A N 1
ATOM 918 C CA . THR A 1 116 ? 3.852 1.270 2.390 1.00 97.19 116 THR A CA 1
ATOM 919 C C . THR A 1 116 ? 2.987 2.532 2.454 1.00 97.19 116 THR A C 1
ATOM 921 O O . THR A 1 116 ? 2.315 2.774 3.460 1.00 97.19 116 THR A O 1
ATOM 924 N N . ALA A 1 117 ? 2.936 3.303 1.365 1.00 97.56 117 ALA A N 1
ATOM 925 C CA . ALA A 1 117 ? 2.128 4.510 1.261 1.00 97.56 117 ALA A CA 1
ATOM 926 C C . ALA A 1 117 ? 0.625 4.199 1.267 1.00 97.56 117 ALA A C 1
ATOM 928 O O . ALA A 1 117 ? -0.123 4.876 1.965 1.00 97.56 117 ALA A O 1
ATOM 929 N N . ALA A 1 118 ? 0.189 3.112 0.626 1.00 97.75 118 ALA A N 1
ATOM 930 C CA . ALA A 1 118 ? -1.193 2.639 0.671 1.00 97.75 118 ALA A CA 1
ATOM 931 C C . ALA A 1 118 ? -1.663 2.370 2.112 1.00 97.75 118 ALA A C 1
ATOM 933 O O . ALA A 1 118 ? -2.795 2.684 2.471 1.00 97.75 118 ALA A O 1
ATOM 934 N N . THR A 1 119 ? -0.785 1.854 2.978 1.00 97.00 119 THR A N 1
ATOM 935 C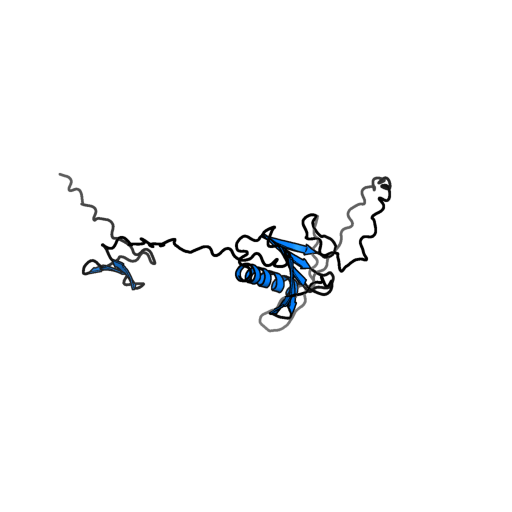 CA . THR A 1 119 ? -1.107 1.638 4.401 1.00 97.00 119 THR A CA 1
ATOM 936 C C . THR A 1 119 ? -1.280 2.961 5.157 1.00 97.00 119 THR A C 1
ATOM 938 O O . THR A 1 119 ? -2.193 3.099 5.975 1.00 97.00 119 THR A O 1
ATOM 941 N N . ARG A 1 120 ? -0.448 3.967 4.851 1.00 96.56 120 ARG A N 1
ATOM 942 C CA . ARG A 1 120 ? -0.600 5.328 5.396 1.00 96.56 120 ARG A CA 1
ATOM 943 C C . ARG A 1 120 ? -1.901 5.967 4.907 1.00 96.56 120 ARG A C 1
ATOM 945 O O . ARG A 1 120 ? -2.633 6.534 5.716 1.00 96.56 120 ARG A O 1
ATOM 952 N N . LEU A 1 121 ? -2.222 5.781 3.626 1.00 96.44 121 LEU A N 1
ATOM 953 C CA . LEU A 1 121 ? -3.433 6.288 2.986 1.00 96.44 121 LEU A CA 1
ATOM 954 C C . LEU A 1 121 ? -4.711 5.724 3.629 1.00 96.44 121 LEU A C 1
ATOM 956 O O . LEU A 1 121 ? -5.652 6.475 3.880 1.00 96.44 121 LEU A O 1
ATOM 960 N N . LYS A 1 122 ? -4.723 4.432 4.003 1.00 96.44 122 LYS A N 1
ATOM 961 C CA . LYS A 1 122 ? -5.839 3.835 4.770 1.00 96.44 122 LYS A CA 1
ATOM 962 C C . LYS A 1 122 ? -6.126 4.597 6.056 1.00 96.44 122 LYS A C 1
ATOM 964 O O . LYS A 1 122 ? -7.285 4.806 6.404 1.00 96.44 122 LYS A O 1
ATOM 969 N N . THR A 1 123 ? -5.075 5.013 6.759 1.00 96.12 123 THR A N 1
ATOM 970 C CA . THR A 1 123 ? -5.213 5.737 8.027 1.00 96.12 123 THR A CA 1
ATOM 971 C C . THR A 1 123 ? -5.663 7.178 7.794 1.00 96.12 123 THR A C 1
ATOM 973 O O . THR A 1 123 ? -6.571 7.648 8.477 1.00 96.12 123 THR A O 1
ATOM 976 N N . SER A 1 124 ? -5.077 7.876 6.814 1.00 94.25 124 SER A N 1
ATOM 977 C CA . SER A 1 124 ? -5.380 9.290 6.556 1.00 94.25 124 SER A CA 1
ATOM 978 C C . SER A 1 124 ? -6.796 9.509 6.022 1.00 94.25 124 SER A C 1
ATOM 980 O O . SER A 1 124 ? -7.492 10.403 6.495 1.00 94.25 124 SER A O 1
ATOM 982 N N . GLU A 1 125 ? -7.258 8.663 5.097 1.00 93.38 125 GLU A N 1
ATOM 983 C CA . GLU A 1 125 ? -8.605 8.753 4.511 1.00 93.38 125 GLU A CA 1
ATOM 984 C C . GLU A 1 125 ? -9.660 7.971 5.316 1.00 93.38 125 GLU A C 1
ATOM 986 O O . GLU A 1 125 ? -10.809 7.861 4.890 1.00 93.38 125 GLU A O 1
ATOM 991 N N . LYS A 1 126 ? -9.296 7.440 6.495 1.00 94.75 126 LYS A N 1
ATOM 992 C CA . LYS A 1 126 ? -10.175 6.651 7.384 1.00 94.75 126 LYS A CA 1
ATOM 993 C C . LYS A 1 126 ? -10.771 5.401 6.715 1.00 94.75 126 LYS A C 1
ATOM 995 O O . LYS A 1 126 ? -11.854 4.945 7.077 1.00 94.75 126 LYS A O 1
ATOM 1000 N N . MET A 1 127 ? -10.038 4.801 5.782 1.00 94.75 127 MET A N 1
ATOM 1001 C CA . MET A 1 127 ? -10.406 3.589 5.045 1.00 94.75 127 MET A CA 1
ATOM 1002 C C . MET A 1 127 ? -9.877 2.321 5.741 1.00 94.75 127 MET A C 1
ATOM 1004 O O . MET A 1 127 ? -9.192 1.494 5.138 1.00 94.75 127 MET A O 1
ATOM 1008 N N . TYR A 1 128 ? -10.173 2.154 7.034 1.00 92.19 128 TYR A N 1
ATOM 1009 C CA . TYR A 1 128 ? -9.580 1.104 7.883 1.00 92.19 128 TYR A CA 1
ATOM 1010 C C . TYR A 1 128 ? -9.897 -0.341 7.455 1.00 92.19 128 TYR A C 1
ATOM 1012 O O . TYR A 1 128 ? -9.197 -1.261 7.868 1.00 92.19 128 TYR A O 1
ATOM 1020 N N . GLY A 1 129 ? -10.914 -0.548 6.615 1.00 93.81 129 GLY A N 1
ATOM 1021 C CA . GLY A 1 129 ? -11.281 -1.856 6.060 1.00 93.81 129 GLY A CA 1
ATOM 1022 C C . GLY A 1 129 ? -10.856 -2.072 4.610 1.00 93.81 129 GLY A C 1
ATOM 1023 O O . GLY A 1 129 ? -11.245 -3.077 4.024 1.00 93.81 129 GLY A O 1
ATOM 1024 N N . ALA A 1 130 ? -10.114 -1.139 4.006 1.00 97.44 130 ALA A N 1
ATOM 1025 C CA . ALA A 1 130 ? -9.892 -1.206 2.572 1.00 97.44 130 AL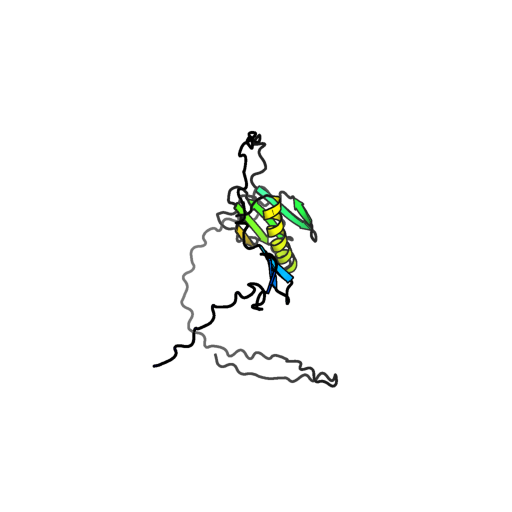A A CA 1
ATOM 1026 C C . ALA A 1 130 ? -8.937 -2.330 2.157 1.00 97.44 130 ALA A C 1
ATOM 1028 O O . ALA A 1 130 ? -7.875 -2.520 2.764 1.00 97.44 130 ALA A O 1
ATOM 1029 N N . GLN A 1 131 ? -9.281 -3.040 1.083 1.00 97.69 131 GLN A N 1
ATOM 1030 C CA . GLN A 1 131 ? -8.417 -4.049 0.476 1.00 97.69 131 GLN A CA 1
ATOM 1031 C C . GLN A 1 131 ? -7.403 -3.379 -0.453 1.00 97.69 131 GLN A C 1
ATOM 1033 O O . GLN A 1 131 ? -7.745 -2.473 -1.207 1.00 97.69 131 GLN A O 1
ATOM 1038 N N . THR A 1 132 ? -6.146 -3.816 -0.397 1.00 97.94 132 THR A N 1
ATOM 1039 C CA . THR A 1 132 ? -5.107 -3.350 -1.323 1.00 97.94 132 THR A CA 1
ATOM 1040 C C . THR A 1 132 ? -4.952 -4.368 -2.445 1.00 97.94 132 THR A C 1
ATOM 1042 O O . THR A 1 132 ? -4.776 -5.550 -2.157 1.00 97.94 132 THR A O 1
ATOM 1045 N N . VAL A 1 133 ? -5.030 -3.920 -3.696 1.00 98.00 133 VAL A N 1
ATOM 1046 C CA . VAL A 1 133 ? -4.941 -4.765 -4.897 1.00 98.00 133 VAL A CA 1
ATOM 1047 C C . VAL A 1 133 ? -3.844 -4.205 -5.796 1.00 98.00 133 VAL A C 1
ATOM 1049 O O . VAL A 1 133 ? -3.817 -3.002 -6.030 1.00 98.00 133 VAL A O 1
ATOM 1052 N N . MET A 1 134 ? -2.924 -5.044 -6.268 1.00 97.94 134 MET A N 1
ATOM 1053 C CA . MET A 1 134 ? -1.938 -4.644 -7.279 1.00 97.94 134 MET A CA 1
ATOM 1054 C C . MET A 1 134 ? -2.528 -4.865 -8.669 1.00 97.94 134 MET A C 1
ATOM 1056 O O . MET A 1 134 ? -3.172 -5.887 -8.893 1.00 97.94 134 MET A O 1
ATOM 1060 N N . VAL A 1 135 ? -2.333 -3.895 -9.556 1.00 97.69 135 VAL A N 1
ATOM 1061 C CA . VAL A 1 135 ? -2.829 -3.902 -10.934 1.00 97.69 135 VAL A CA 1
ATOM 1062 C C . VAL A 1 135 ? -1.679 -3.479 -11.838 1.00 97.69 135 VAL A C 1
ATOM 1064 O O . VAL A 1 135 ? -1.057 -2.449 -11.582 1.00 97.69 135 VAL A O 1
ATOM 1067 N N . ASP A 1 136 ? -1.373 -4.274 -12.855 1.00 96.50 136 ASP A N 1
ATOM 1068 C CA . ASP A 1 136 ? -0.372 -3.941 -13.867 1.00 96.50 136 ASP A CA 1
ATOM 1069 C C . ASP A 1 136 ? -1.018 -3.142 -15.017 1.00 96.50 136 ASP A C 1
ATOM 1071 O O . ASP A 1 136 ? -2.192 -3.333 -15.337 1.00 96.50 136 ASP A O 1
ATOM 1075 N N . ASP A 1 137 ? -0.254 -2.229 -15.625 1.00 94.75 137 ASP A N 1
ATOM 1076 C CA . ASP A 1 137 ? -0.681 -1.438 -16.789 1.00 94.75 137 ASP A CA 1
ATOM 1077 C C . ASP A 1 137 ? -1.159 -2.355 -17.934 1.00 94.75 137 ASP A C 1
ATOM 1079 O O . ASP A 1 137 ? -0.393 -3.172 -18.452 1.00 94.75 137 ASP A O 1
ATOM 1083 N N . GLY A 1 138 ? -2.436 -2.232 -18.306 1.00 92.44 138 GLY A N 1
ATOM 1084 C CA . GLY A 1 138 ? -3.099 -3.056 -19.323 1.00 92.44 138 GLY A CA 1
ATOM 1085 C C . GLY A 1 138 ? -3.809 -4.317 -18.807 1.00 92.44 138 GLY A C 1
ATOM 1086 O O . GLY A 1 138 ? -4.604 -4.889 -19.548 1.00 92.44 138 GLY A O 1
ATOM 1087 N N . GLU A 1 139 ? -3.605 -4.723 -17.550 1.00 94.88 139 GLU A N 1
ATOM 1088 C CA . GLU A 1 139 ? -4.283 -5.872 -16.914 1.00 94.88 139 GLU A CA 1
ATOM 1089 C C . GLU A 1 139 ? -5.307 -5.413 -15.858 1.00 94.88 139 GLU A C 1
ATOM 1091 O O . GLU A 1 139 ? -5.394 -5.930 -14.740 1.00 94.88 139 GLU A O 1
ATOM 1096 N N . GLU A 1 140 ? -6.092 -4.392 -16.200 1.00 93.50 140 GLU A N 1
ATOM 1097 C CA . GLU A 1 140 ? -7.040 -3.774 -15.274 1.00 93.50 140 GLU A CA 1
ATOM 1098 C C . GLU A 1 140 ? -8.265 -4.679 -15.037 1.00 93.50 140 GLU A C 1
ATOM 1100 O O . GLU A 1 140 ? -8.916 -5.115 -15.992 1.00 93.50 140 GLU A O 1
ATOM 1105 N N . PRO A 1 141 ? -8.624 -4.987 -13.773 1.00 93.75 141 PRO A N 1
ATOM 1106 C CA . PRO A 1 141 ? -9.794 -5.810 -13.490 1.00 93.75 141 PRO A CA 1
ATOM 1107 C C . PRO A 1 141 ? -11.088 -5.081 -13.876 1.00 93.75 141 PRO A C 1
ATOM 1109 O O . PRO A 1 141 ? -11.170 -3.863 -13.790 1.00 93.75 141 PRO A O 1
ATOM 1112 N N . ASN A 1 142 ? -12.157 -5.827 -14.179 1.00 92.19 142 ASN A N 1
ATOM 1113 C CA . ASN A 1 142 ? -13.476 -5.256 -14.522 1.00 92.19 142 ASN A CA 1
ATOM 1114 C C . ASN A 1 142 ? -14.079 -4.332 -13.443 1.00 92.19 142 ASN A C 1
ATOM 1116 O O . ASN A 1 142 ? -15.005 -3.579 -13.724 1.00 92.19 142 ASN A O 1
ATOM 1120 N N . ASP A 1 143 ? -13.600 -4.441 -12.202 1.00 92.25 143 ASP A N 1
ATOM 1121 C CA . ASP A 1 143 ? -14.028 -3.623 -11.061 1.00 92.25 143 ASP A CA 1
ATOM 1122 C C . ASP A 1 143 ? -13.162 -2.363 -10.871 1.00 92.25 143 ASP A C 1
ATOM 1124 O O . ASP A 1 143 ? -13.428 -1.567 -9.970 1.00 92.25 143 ASP A O 1
ATOM 1128 N N . PHE A 1 144 ? -12.113 -2.196 -11.685 1.00 94.12 144 PHE A N 1
ATOM 1129 C CA . PHE A 1 144 ? -11.252 -1.023 -11.661 1.00 94.12 144 PHE A CA 1
ATOM 1130 C C . PHE A 1 144 ? -12.071 0.211 -12.056 1.00 94.12 144 PHE A C 1
ATOM 1132 O O . PHE A 1 144 ? -12.831 0.157 -13.028 1.00 94.12 144 PHE A O 1
ATOM 1139 N N . PRO A 1 145 ? -11.971 1.316 -11.298 1.00 91.19 145 PRO A N 1
ATOM 1140 C CA . PRO A 1 145 ? -12.727 2.515 -11.606 1.00 91.19 145 PRO A CA 1
ATOM 1141 C C . PRO A 1 145 ? -12.395 3.012 -13.011 1.00 91.19 145 PRO A C 1
ATOM 1143 O O . PRO A 1 145 ? -11.245 2.979 -13.444 1.00 91.19 145 PRO A O 1
ATOM 1146 N N . ASP A 1 146 ? -13.413 3.510 -13.707 1.00 88.31 146 ASP A N 1
ATOM 1147 C CA . ASP A 1 146 ? -13.228 4.109 -15.020 1.00 88.31 146 ASP A CA 1
ATOM 1148 C C . ASP A 1 146 ? -12.546 5.479 -14.875 1.00 88.31 146 ASP A C 1
ATOM 1150 O O . ASP A 1 146 ? -13.185 6.511 -14.665 1.00 88.31 146 ASP A O 1
ATOM 1154 N N . ILE A 1 147 ? -11.216 5.461 -14.920 1.00 85.00 147 ILE A N 1
ATOM 1155 C CA . ILE A 1 147 ? -10.349 6.646 -14.930 1.00 85.00 147 ILE A CA 1
ATOM 1156 C C . ILE A 1 147 ? -10.072 7.070 -16.391 1.00 85.00 147 ILE A C 1
ATOM 1158 O O . ILE A 1 147 ? -9.388 8.059 -16.651 1.00 85.00 147 ILE A O 1
ATOM 1162 N N . THR A 1 148 ? -10.623 6.350 -17.382 1.00 61.69 148 THR A N 1
ATOM 1163 C CA . THR A 1 148 ? -10.191 6.400 -18.791 1.00 61.69 148 THR A CA 1
ATOM 1164 C C . THR A 1 148 ? -10.598 7.658 -19.562 1.00 61.69 148 THR A C 1
ATOM 1166 O O . THR A 1 148 ? -10.371 7.751 -20.767 1.00 61.69 148 THR A O 1
ATOM 1169 N N . GLY A 1 149 ? -11.067 8.704 -18.878 1.00 58.41 149 GLY A N 1
ATOM 1170 C CA . GLY A 1 149 ? -11.218 10.030 -19.475 1.00 58.41 149 GLY A CA 1
ATOM 1171 C C . GLY A 1 149 ? -9.909 10.643 -20.000 1.00 58.41 149 GLY A C 1
ATOM 1172 O O . GLY A 1 149 ? -9.975 11.647 -20.705 1.00 58.41 149 GLY A O 1
ATOM 1173 N N . ILE A 1 150 ? -8.729 10.088 -19.663 1.00 51.69 150 ILE A N 1
ATOM 1174 C CA . ILE A 1 150 ? -7.435 10.755 -19.916 1.00 51.69 150 ILE A CA 1
ATOM 1175 C C . ILE A 1 150 ? -6.370 9.857 -20.589 1.00 51.69 150 ILE A C 1
ATOM 1177 O O . ILE A 1 150 ? -5.367 10.354 -21.093 1.00 51.69 150 ILE A O 1
ATOM 1181 N N . THR A 1 151 ? -6.625 8.558 -20.755 1.00 45.94 151 THR A N 1
ATOM 1182 C CA . THR A 1 151 ? -5.765 7.623 -21.517 1.00 45.94 151 THR A CA 1
ATOM 1183 C C . THR A 1 151 ? -6.507 7.017 -22.710 1.00 45.94 151 THR A C 1
ATOM 1185 O O . THR A 1 151 ? -6.416 5.832 -23.022 1.00 45.94 151 THR A O 1
ATOM 1188 N N . GLY A 1 152 ? -7.270 7.842 -23.425 1.00 44.12 152 GLY A N 1
ATOM 1189 C CA . GLY A 1 152 ? -7.883 7.440 -24.686 1.00 44.12 152 GLY A CA 1
ATOM 1190 C C . GLY A 1 152 ? -6.839 7.288 -25.791 1.00 44.12 152 GLY A C 1
ATOM 1191 O O . GLY A 1 152 ? -6.630 8.252 -26.517 1.00 44.12 152 GLY A O 1
ATOM 1192 N N . LEU A 1 153 ? -6.194 6.116 -25.922 1.00 46.56 153 LEU A N 1
ATOM 1193 C CA . LEU A 1 153 ? -5.556 5.671 -27.182 1.00 46.56 153 LEU A CA 1
ATOM 1194 C C . LEU A 1 153 ? -5.028 4.219 -27.232 1.00 46.56 153 LEU A C 1
ATOM 1196 O O . LEU A 1 153 ? -4.144 3.937 -28.037 1.00 46.56 153 LEU A O 1
ATOM 1200 N N . ALA A 1 154 ? -5.554 3.268 -26.450 1.00 47.09 154 ALA A N 1
ATOM 1201 C CA . ALA A 1 154 ? -5.155 1.862 -26.643 1.00 47.09 154 ALA A CA 1
ATOM 1202 C C . ALA A 1 154 ? -6.226 0.801 -26.360 1.00 47.09 154 ALA A C 1
ATOM 1204 O O . ALA A 1 154 ? -5.894 -0.375 -26.254 1.00 47.09 154 ALA A O 1
ATOM 1205 N N . LYS A 1 155 ? -7.519 1.150 -26.341 1.00 46.66 155 LYS A N 1
ATOM 1206 C CA . LYS A 1 155 ? -8.566 0.136 -26.548 1.00 46.66 155 LYS A CA 1
ATOM 1207 C C . LYS A 1 155 ? -8.733 -0.093 -28.051 1.00 46.66 155 LYS A C 1
ATOM 1209 O O . LYS A 1 155 ? -9.761 0.227 -28.642 1.00 46.66 155 LYS A O 1
ATOM 1214 N N . THR A 1 156 ? -7.666 -0.581 -28.685 1.00 46.06 156 THR A N 1
ATOM 1215 C CA . THR A 1 156 ? -7.779 -1.279 -29.964 1.00 46.06 156 THR A CA 1
ATOM 1216 C C . THR A 1 156 ? -8.740 -2.421 -29.698 1.00 46.06 156 THR A C 1
ATOM 1218 O O . THR A 1 156 ? -8.464 -3.269 -28.854 1.00 46.06 156 THR A O 1
ATOM 1221 N N . LEU A 1 157 ? -9.906 -2.378 -30.342 1.00 48.22 157 LEU A N 1
ATOM 1222 C CA . LEU A 1 157 ? -10.784 -3.529 -30.436 1.00 48.22 157 LEU A CA 1
ATOM 1223 C C . LEU A 1 157 ? -9.918 -4.740 -30.789 1.00 48.22 157 LEU A C 1
ATOM 1225 O O . LEU A 1 157 ? -9.393 -4.808 -31.901 1.00 48.22 157 LEU A O 1
ATOM 1229 N N . GLU A 1 158 ? -9.792 -5.690 -29.867 1.00 52.94 158 GLU A N 1
ATOM 1230 C CA . GLU A 1 158 ? -9.572 -7.077 -30.244 1.00 52.94 158 GLU A CA 1
ATOM 1231 C C . GLU A 1 158 ? -10.791 -7.483 -31.072 1.00 52.94 158 GLU A C 1
ATOM 1233 O O . GLU A 1 158 ? -11.832 -7.915 -30.576 1.00 52.94 158 GLU A O 1
ATOM 1238 N N . VAL A 1 159 ? -10.674 -7.249 -32.378 1.00 52.12 159 VAL A N 1
ATOM 1239 C CA . VAL A 1 159 ? -11.316 -8.080 -33.380 1.00 52.12 159 VAL A CA 1
ATOM 1240 C C . VAL A 1 159 ? -10.930 -9.501 -32.998 1.00 52.12 159 VAL A C 1
ATOM 1242 O O . VAL A 1 159 ? -9.748 -9.826 -32.971 1.00 52.12 159 VAL A O 1
ATOM 1245 N N . GLN A 1 160 ? -11.923 -10.313 -32.643 1.00 52.59 160 GLN A N 1
ATOM 1246 C CA . GLN A 1 160 ? -11.763 -11.757 -32.563 1.00 52.59 160 GLN A CA 1
ATOM 1247 C C . GLN A 1 160 ? -11.239 -12.228 -33.922 1.00 52.59 160 GLN A C 1
ATOM 1249 O O . GLN A 1 160 ? -12.006 -12.373 -34.875 1.00 52.59 160 GLN A O 1
ATOM 1254 N N . GLU A 1 161 ? -9.926 -12.402 -34.034 1.00 60.03 161 GLU A N 1
ATOM 1255 C CA . GLU A 1 161 ? -9.347 -13.212 -35.090 1.00 60.03 161 GLU A CA 1
ATOM 1256 C C . GLU A 1 161 ? -9.804 -14.650 -34.803 1.00 60.03 161 GLU A C 1
ATOM 1258 O O . GLU A 1 161 ? -9.571 -15.148 -33.697 1.00 60.03 161 GLU A O 1
ATOM 1263 N N . PRO A 1 162 ? -10.548 -15.294 -35.719 1.00 58.47 162 PRO A N 1
ATOM 1264 C CA . PRO A 1 162 ? -11.025 -16.652 -35.507 1.00 58.47 162 PRO A CA 1
ATOM 1265 C C . PRO A 1 162 ? -9.832 -17.581 -35.267 1.00 58.47 162 PRO A C 1
ATOM 1267 O O . PRO A 1 162 ? -8.847 -17.522 -36.003 1.00 58.47 162 PRO A O 1
ATOM 1270 N N . GLU A 1 163 ? -9.944 -18.419 -34.233 1.00 58.94 163 GLU A N 1
ATOM 1271 C CA . GLU A 1 163 ? -8.982 -19.462 -33.864 1.00 58.94 163 GLU A CA 1
ATOM 1272 C C . GLU A 1 163 ? -8.388 -20.151 -35.106 1.00 58.94 163 GLU A C 1
ATOM 1274 O O . GLU A 1 163 ? -9.126 -20.809 -35.848 1.00 58.94 163 GLU A O 1
ATOM 1279 N N . PRO A 1 164 ? -7.066 -20.070 -35.347 1.00 58.16 164 PRO A N 1
ATOM 1280 C CA . PRO A 1 164 ? -6.427 -21.027 -36.228 1.00 58.16 164 PRO A CA 1
ATOM 1281 C C . PRO A 1 164 ? -6.420 -22.391 -35.527 1.00 58.16 164 PRO A C 1
ATOM 1283 O O . PRO A 1 164 ? -5.850 -22.539 -34.446 1.00 58.16 164 PRO A O 1
ATOM 1286 N N . GLU A 1 165 ? -7.058 -23.381 -36.158 1.00 60.78 165 GLU A N 1
ATOM 1287 C CA . GLU A 1 165 ? -7.005 -24.797 -35.784 1.00 60.78 165 GLU A CA 1
ATOM 1288 C C . GLU A 1 165 ? -5.578 -25.206 -35.388 1.00 60.78 165 GLU A C 1
ATOM 1290 O O . GLU A 1 165 ? -4.650 -25.229 -36.204 1.00 60.78 165 GLU A O 1
ATOM 1295 N N . ILE A 1 166 ? -5.409 -25.547 -34.111 1.00 59.31 166 ILE A N 1
ATOM 1296 C CA . ILE A 1 166 ? -4.174 -26.095 -33.563 1.00 59.31 166 ILE A CA 1
ATOM 1297 C C . ILE A 1 166 ? -3.996 -27.496 -34.158 1.00 59.31 166 ILE A C 1
ATOM 1299 O O . ILE A 1 166 ? -4.659 -28.448 -33.749 1.00 59.31 166 ILE A O 1
ATOM 1303 N N . LYS A 1 167 ? -3.079 -27.640 -35.119 1.00 61.66 167 LYS A N 1
ATOM 1304 C CA . LYS A 1 167 ? -2.462 -28.940 -35.405 1.00 61.66 167 LYS A CA 1
ATOM 1305 C C . LYS A 1 167 ? -1.626 -29.338 -34.192 1.00 61.66 167 LYS A C 1
ATOM 1307 O O . LYS A 1 167 ? -0.737 -28.585 -33.797 1.00 61.66 167 LYS A O 1
ATOM 1312 N N . GLU A 1 168 ? -1.924 -30.507 -33.628 1.00 70.69 168 GLU A N 1
ATOM 1313 C CA . GLU A 1 168 ? -1.120 -31.170 -32.598 1.00 70.69 168 GLU A CA 1
ATOM 1314 C C . GLU A 1 168 ? 0.367 -31.163 -32.997 1.00 70.69 168 GLU A C 1
ATOM 1316 O O . GLU A 1 168 ? 0.718 -31.734 -34.035 1.00 70.69 168 GLU A O 1
ATOM 1321 N N . PRO A 1 169 ? 1.257 -30.522 -32.219 1.00 60.19 169 PRO A N 1
ATOM 1322 C CA . PRO A 1 169 ? 2.685 -30.698 -32.412 1.00 60.19 169 PRO A CA 1
ATOM 1323 C C . PRO A 1 169 ? 3.094 -32.092 -31.922 1.00 60.19 169 PRO A C 1
ATOM 1325 O O . PRO A 1 169 ? 2.798 -32.482 -30.790 1.00 60.19 169 PRO A O 1
ATOM 1328 N N . GLU A 1 170 ? 3.789 -32.832 -32.790 1.00 69.94 170 GLU A N 1
ATOM 1329 C CA . GLU A 1 170 ? 4.508 -34.055 -32.432 1.00 69.94 170 GLU A CA 1
ATOM 1330 C C . GLU A 1 170 ? 5.412 -33.822 -31.204 1.00 69.94 170 GLU A C 1
ATOM 1332 O O . GLU A 1 170 ? 5.987 -32.738 -31.053 1.00 69.94 170 GLU A O 1
ATOM 1337 N N . PRO A 1 171 ? 5.569 -34.826 -30.323 1.00 63.66 171 PRO A N 1
ATOM 1338 C CA . PRO A 1 171 ? 6.423 -34.720 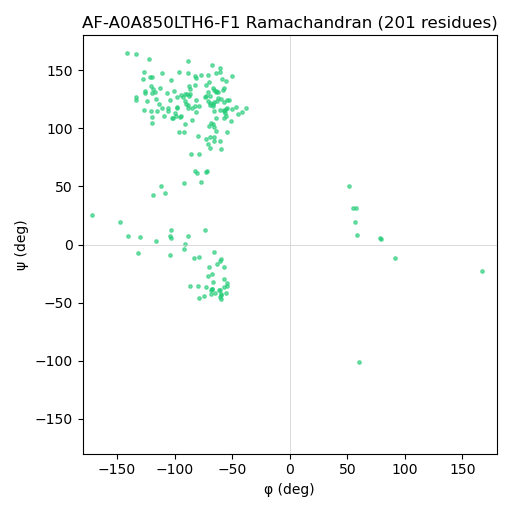-29.149 1.00 63.66 171 PRO A CA 1
ATOM 1339 C C . PRO A 1 171 ? 7.897 -34.581 -29.562 1.00 63.66 171 PRO A C 1
ATOM 1341 O O . PRO A 1 171 ? 8.562 -35.568 -29.875 1.00 63.66 171 PRO A O 1
ATOM 1344 N N . GLU A 1 172 ? 8.427 -33.355 -29.535 1.00 61.56 172 GLU A N 1
ATOM 1345 C CA . GLU A 1 172 ? 9.870 -33.123 -29.623 1.00 61.56 172 GLU A CA 1
ATOM 1346 C C . GLU A 1 172 ? 10.570 -33.620 -28.347 1.00 61.56 172 GLU A C 1
ATOM 1348 O O . GLU A 1 172 ? 10.226 -33.251 -27.220 1.00 61.56 172 GLU A O 1
ATOM 1353 N N . GLU A 1 173 ? 11.591 -34.455 -28.547 1.00 67.38 173 GLU A N 1
ATOM 1354 C CA . GLU A 1 173 ? 12.450 -34.997 -27.500 1.00 67.38 173 GLU A CA 1
ATOM 1355 C C . GLU A 1 173 ? 13.105 -33.889 -26.646 1.00 67.38 173 GLU A C 1
ATOM 1357 O O . GLU A 1 173 ? 13.576 -32.870 -27.170 1.00 67.38 173 GLU A O 1
ATOM 1362 N N . PRO A 1 174 ? 13.211 -34.082 -25.318 1.00 57.72 174 PRO A N 1
ATOM 1363 C CA . PRO A 1 174 ? 13.793 -33.093 -24.422 1.00 57.72 174 PRO A CA 1
ATOM 1364 C C . PRO A 1 174 ? 15.297 -32.916 -24.688 1.00 57.72 174 PRO A C 1
ATOM 1366 O O . PRO A 1 174 ? 16.137 -33.707 -24.255 1.00 57.72 174 PRO A O 1
ATOM 1369 N N . LYS A 1 175 ? 15.660 -31.811 -25.349 1.00 62.06 175 LYS A N 1
ATOM 1370 C CA . LYS A 1 175 ? 17.050 -31.348 -25.465 1.00 62.06 175 LYS A CA 1
ATOM 1371 C C . LYS A 1 175 ? 17.583 -30.978 -24.076 1.00 62.06 175 LYS A C 1
ATOM 1373 O O . LYS A 1 175 ? 17.187 -29.972 -23.486 1.00 62.06 175 LYS A O 1
ATOM 1378 N N . LYS A 1 176 ? 18.503 -31.802 -23.561 1.00 62.25 176 LYS A N 1
ATOM 1379 C CA . LYS A 1 176 ? 19.276 -31.559 -22.333 1.00 62.25 176 LYS A CA 1
ATOM 1380 C C . LYS A 1 176 ? 19.997 -30.211 -22.437 1.00 62.25 176 LYS A C 1
ATOM 1382 O O . LYS A 1 176 ? 20.928 -30.055 -23.224 1.00 62.25 176 LYS A O 1
ATOM 1387 N N . LYS A 1 177 ? 19.566 -29.226 -21.649 1.00 61.56 177 LYS A N 1
ATOM 1388 C CA . LYS A 1 177 ? 20.217 -27.915 -21.560 1.00 61.56 177 LYS A CA 1
ATOM 1389 C C . LYS A 1 177 ? 21.248 -27.976 -20.430 1.00 61.56 177 LYS A C 1
ATOM 1391 O O . LYS A 1 177 ? 20.869 -27.964 -19.263 1.00 61.56 177 LYS A O 1
ATOM 1396 N N . LYS A 1 178 ? 22.538 -28.076 -20.774 1.00 61.28 178 LYS A N 1
ATOM 1397 C CA . LYS A 1 178 ? 23.635 -27.869 -19.813 1.00 61.28 178 LYS A CA 1
ATOM 1398 C C . LYS A 1 178 ? 23.559 -26.427 -19.306 1.00 61.28 178 LYS A C 1
ATOM 1400 O O . LYS A 1 178 ? 23.529 -25.499 -20.113 1.00 61.28 178 LYS A O 1
ATOM 1405 N N . VAL A 1 179 ? 23.521 -26.247 -17.990 1.00 63.09 179 VAL A N 1
ATOM 1406 C CA . VAL A 1 179 ? 23.618 -24.933 -17.348 1.00 63.09 179 VAL A CA 1
ATOM 1407 C C . VAL A 1 179 ? 24.912 -24.919 -16.543 1.00 63.09 179 VAL A C 1
ATOM 1409 O O . VAL A 1 179 ? 25.070 -25.704 -15.614 1.00 63.09 179 VAL A O 1
ATOM 1412 N N . GLU A 1 180 ? 25.856 -24.064 -16.933 1.00 61.34 180 GLU A N 1
ATOM 1413 C CA . GLU A 1 180 ? 27.086 -23.823 -16.176 1.00 61.34 180 GLU A CA 1
ATOM 1414 C C . GLU A 1 180 ? 26.834 -22.694 -15.167 1.00 61.34 180 GLU A C 1
ATOM 1416 O O . GLU A 1 180 ? 26.334 -21.634 -15.542 1.00 61.34 180 GLU A O 1
ATOM 1421 N N . PHE A 1 181 ? 27.186 -22.902 -13.897 1.00 56.31 181 PHE A N 1
ATOM 1422 C CA . PHE A 1 181 ? 27.185 -21.852 -12.876 1.00 56.31 181 PHE A CA 1
ATOM 1423 C C . PHE A 1 181 ? 28.597 -21.681 -12.311 1.00 56.31 181 PHE A C 1
ATOM 1425 O O . PHE A 1 181 ? 29.242 -22.650 -11.910 1.00 56.31 181 PHE A O 1
ATOM 1432 N N . GLU A 1 182 ? 29.073 -20.438 -12.253 1.00 55.84 182 GLU A N 1
ATOM 1433 C CA . GLU A 1 182 ? 30.293 -20.084 -11.527 1.00 55.84 182 GLU A CA 1
ATOM 1434 C C . GLU A 1 182 ? 29.953 -19.764 -10.070 1.00 55.84 182 GLU A C 1
ATOM 1436 O O . GLU A 1 182 ? 29.190 -18.842 -9.780 1.00 55.84 182 GLU A O 1
ATOM 1441 N N . VAL A 1 183 ? 30.532 -20.527 -9.141 1.00 64.62 183 VAL A N 1
ATOM 1442 C CA . VAL A 1 183 ? 30.377 -20.306 -7.700 1.00 64.62 183 VAL A CA 1
ATOM 1443 C C . VAL A 1 183 ? 31.698 -19.778 -7.149 1.00 64.62 183 VAL A C 1
ATOM 1445 O O . VAL A 1 183 ? 32.693 -20.500 -7.075 1.00 64.62 183 VAL A O 1
ATOM 1448 N N . ALA A 1 184 ? 31.714 -18.507 -6.752 1.00 55.00 184 ALA A N 1
ATOM 1449 C CA . ALA A 1 184 ? 32.840 -17.909 -6.044 1.00 55.00 184 ALA A CA 1
ATOM 1450 C C . ALA A 1 184 ? 32.750 -18.253 -4.549 1.00 55.00 184 ALA A C 1
ATOM 1452 O O . ALA A 1 184 ? 31.783 -17.897 -3.878 1.00 55.00 184 ALA A O 1
ATOM 1453 N N . SER A 1 185 ? 33.758 -18.956 -4.028 1.00 62.25 185 SER A N 1
ATOM 1454 C CA . SER A 1 185 ? 33.901 -19.241 -2.595 1.00 62.25 185 SER A CA 1
ATOM 1455 C C . SER A 1 185 ? 35.026 -18.391 -2.012 1.00 62.25 185 SER A C 1
ATOM 1457 O O . SER A 1 185 ? 36.119 -18.340 -2.571 1.00 62.25 185 SER A O 1
ATOM 1459 N N . LEU A 1 186 ? 34.746 -17.712 -0.898 1.00 49.25 186 LEU A N 1
ATOM 1460 C CA . LEU A 1 186 ? 35.691 -16.839 -0.204 1.00 49.25 186 LEU A CA 1
ATOM 1461 C C . LEU A 1 186 ? 36.374 -17.629 0.925 1.00 49.25 186 LEU A C 1
ATOM 1463 O O . LEU A 1 186 ? 35.727 -17.978 1.914 1.00 49.25 186 LEU A O 1
ATOM 1467 N N . GLU A 1 187 ? 37.664 -17.934 0.780 1.00 64.81 187 GLU A N 1
ATOM 1468 C CA . GLU A 1 187 ? 38.460 -18.555 1.847 1.00 64.81 187 GLU A CA 1
ATOM 1469 C C . GLU A 1 187 ? 39.093 -17.486 2.761 1.00 64.81 187 GLU A C 1
ATOM 1471 O O . GLU A 1 187 ? 39.232 -16.318 2.392 1.00 64.81 187 GLU A O 1
ATOM 1476 N N . LYS A 1 188 ? 39.439 -17.882 3.995 1.00 62.41 188 LYS A N 1
ATOM 1477 C CA . LYS A 1 188 ? 39.786 -16.985 5.119 1.00 62.41 188 LYS A CA 1
ATOM 1478 C C . LYS A 1 188 ? 41.070 -16.159 4.941 1.00 62.41 188 LYS A C 1
ATOM 1480 O O . LYS A 1 188 ? 41.306 -15.272 5.756 1.00 62.41 188 LYS A O 1
ATOM 1485 N N . ASP A 1 189 ? 41.835 -16.387 3.879 1.00 71.38 189 ASP A N 1
ATOM 1486 C CA . ASP A 1 189 ? 43.098 -15.694 3.597 1.00 71.38 189 ASP A CA 1
ATOM 1487 C C . ASP A 1 189 ? 42.986 -14.620 2.492 1.00 71.38 189 ASP A C 1
ATOM 1489 O O . ASP A 1 189 ? 43.987 -14.040 2.083 1.00 71.38 189 ASP A O 1
ATOM 1493 N N . GLY A 1 190 ? 41.774 -14.311 2.007 1.00 61.91 190 GLY A N 1
ATOM 1494 C CA . GLY A 1 190 ? 41.543 -13.207 1.060 1.00 61.91 190 GLY A CA 1
ATOM 1495 C C . GLY A 1 190 ? 41.916 -13.495 -0.402 1.00 61.91 190 GLY A C 1
ATOM 1496 O O . GLY A 1 190 ? 41.800 -12.608 -1.245 1.00 61.91 190 GLY A O 1
ATOM 1497 N N . GLU A 1 191 ? 42.312 -14.725 -0.733 1.00 62.75 191 GLU A N 1
ATOM 1498 C CA . GLU A 1 191 ? 42.527 -15.175 -2.112 1.00 62.75 191 GLU A CA 1
ATOM 1499 C C . GLU A 1 191 ? 41.209 -15.715 -2.702 1.00 62.75 191 GLU A C 1
ATOM 1501 O O . GLU A 1 191 ? 40.643 -16.693 -2.211 1.00 62.75 191 GLU A O 1
ATOM 1506 N N . VAL A 1 192 ? 40.692 -15.073 -3.757 1.00 54.19 192 VAL A N 1
ATOM 1507 C CA . VAL A 1 192 ? 39.474 -15.517 -4.457 1.00 54.19 192 VAL A CA 1
ATOM 1508 C C . VAL A 1 192 ? 39.851 -16.580 -5.489 1.00 54.19 192 VAL A C 1
ATOM 1510 O O . VAL A 1 192 ? 40.419 -16.262 -6.532 1.00 54.19 192 VAL A O 1
ATOM 1513 N N . LYS A 1 193 ? 39.513 -17.846 -5.222 1.00 63.91 193 LYS A N 1
ATOM 1514 C CA . LYS A 1 193 ? 39.611 -18.938 -6.203 1.00 63.91 193 LYS A CA 1
ATOM 1515 C C . LYS A 1 193 ? 38.252 -19.196 -6.845 1.00 63.91 193 LYS A C 1
ATOM 1517 O O . LYS A 1 193 ? 37.311 -19.619 -6.176 1.00 63.91 193 LYS A O 1
ATOM 1522 N N . THR A 1 194 ? 38.158 -18.995 -8.155 1.00 56.19 194 THR A N 1
ATOM 1523 C CA . THR A 1 194 ? 37.018 -19.451 -8.957 1.00 56.19 194 THR A CA 1
ATOM 1524 C C . THR A 1 194 ? 37.206 -20.928 -9.300 1.00 56.19 194 THR A C 1
ATOM 1526 O O . THR A 1 194 ? 38.239 -21.340 -9.828 1.00 56.19 194 THR A O 1
ATOM 1529 N N . LYS A 1 195 ? 36.219 -21.764 -8.960 1.00 70.44 195 LYS A N 1
ATOM 1530 C CA . LYS A 1 195 ? 36.164 -23.169 -9.385 1.00 70.44 195 LYS A CA 1
ATOM 1531 C C . LYS A 1 195 ? 34.938 -23.356 -10.267 1.00 70.44 195 LYS A C 1
ATOM 1533 O O . LYS A 1 195 ? 33.825 -23.039 -9.858 1.00 70.44 195 LYS A O 1
ATOM 1538 N N . LYS A 1 196 ? 35.157 -23.882 -11.472 1.00 67.56 196 LYS A N 1
ATOM 1539 C CA . LYS A 1 196 ? 34.089 -24.265 -12.396 1.00 67.56 196 LYS A CA 1
ATOM 1540 C C . LYS A 1 196 ? 33.537 -25.619 -11.945 1.00 67.56 196 LYS A C 1
ATOM 1542 O O . LYS A 1 196 ? 34.298 -26.580 -11.861 1.00 67.56 196 LYS A O 1
ATOM 1547 N N . ALA A 1 197 ? 32.252 -25.681 -11.608 1.00 67.69 197 ALA A N 1
ATOM 1548 C CA . ALA A 1 197 ? 31.571 -26.922 -11.258 1.00 67.69 197 ALA A CA 1
ATOM 1549 C C . ALA A 1 197 ? 30.515 -27.227 -12.327 1.00 67.69 197 ALA A C 1
ATOM 1551 O O . ALA A 1 197 ? 29.625 -26.414 -12.570 1.00 67.69 197 ALA A O 1
ATOM 1552 N N . GLU A 1 198 ? 30.627 -28.384 -12.978 1.00 62.84 198 GLU A N 1
ATOM 1553 C CA . GLU A 1 198 ? 29.592 -28.909 -13.871 1.00 62.84 198 GLU A CA 1
ATOM 1554 C C . GLU A 1 198 ? 28.645 -29.799 -13.058 1.00 62.84 198 GLU A C 1
ATOM 1556 O O . GLU A 1 198 ? 29.093 -30.685 -12.332 1.00 62.84 198 GLU A O 1
ATOM 1561 N N . PHE A 1 199 ? 27.337 -29.566 -13.173 1.00 60.19 199 PHE A N 1
ATOM 1562 C CA . PHE A 1 199 ? 26.309 -30.414 -12.572 1.00 60.19 199 PHE A CA 1
ATOM 1563 C C . PHE A 1 199 ? 25.355 -30.879 -13.675 1.00 60.19 199 PHE A C 1
ATOM 1565 O O . PHE A 1 199 ? 24.782 -30.056 -14.390 1.00 60.19 199 PHE A O 1
ATOM 1572 N N . GLU A 1 200 ? 25.191 -32.192 -13.830 1.00 59.47 200 GLU A N 1
ATOM 1573 C CA . GLU A 1 200 ? 24.150 -32.764 -14.686 1.00 59.47 200 GLU A CA 1
ATOM 1574 C C . GLU A 1 200 ? 22.885 -32.970 -13.852 1.00 59.47 200 GLU A C 1
ATOM 1576 O O . GLU A 1 200 ? 22.897 -33.670 -12.842 1.00 59.47 200 GLU A O 1
ATOM 1581 N N . VAL A 1 201 ? 21.792 -32.330 -14.264 1.00 60.25 201 VAL A N 1
ATOM 1582 C CA . VAL A 1 201 ? 20.472 -32.517 -13.657 1.00 60.25 201 VAL A CA 1
ATOM 1583 C C . VAL A 1 201 ? 19.678 -33.447 -14.571 1.00 60.25 201 VAL A C 1
ATOM 1585 O O . VAL A 1 201 ? 19.309 -33.053 -15.680 1.00 60.25 201 VAL A O 1
ATOM 1588 N N . GLU A 1 202 ? 19.442 -34.686 -14.132 1.00 55.81 202 GLU A N 1
ATOM 1589 C CA . GLU A 1 202 ? 18.400 -35.539 -14.715 1.00 55.81 202 GLU A CA 1
ATOM 1590 C C . GLU A 1 202 ? 17.032 -34.979 -14.315 1.00 55.81 202 GLU A C 1
ATOM 1592 O O . GLU A 1 202 ? 16.814 -34.608 -13.161 1.00 55.81 202 GLU A O 1
ATOM 1597 N N . LYS A 1 203 ? 16.156 -34.829 -15.308 1.00 53.62 203 LYS A N 1
ATOM 1598 C CA . LYS A 1 203 ? 14.870 -34.140 -15.205 1.00 53.62 203 LYS A CA 1
ATOM 1599 C C . LYS A 1 203 ? 13.739 -35.132 -14.985 1.00 53.62 203 LYS A C 1
ATOM 1601 O O . LYS A 1 203 ? 13.791 -36.199 -15.635 1.00 53.62 203 LYS A O 1
#